Protein AF-A0A855MNU9-F1 (afdb_monomer_lite)

Structure (mmCIF, N/CA/C/O backbone):
data_AF-A0A855MNU9-F1
#
_entry.id   AF-A0A855MNU9-F1
#
loop_
_atom_site.group_PDB
_atom_site.id
_atom_site.type_symbol
_atom_site.label_atom_id
_atom_site.label_alt_id
_atom_site.label_comp_id
_atom_site.label_asym_id
_atom_site.label_entity_id
_atom_site.label_seq_id
_atom_site.pdbx_PDB_ins_code
_atom_site.Cartn_x
_atom_site.Cartn_y
_atom_site.Cartn_z
_atom_site.occupancy
_atom_site.B_iso_or_equiv
_atom_site.auth_seq_id
_atom_site.auth_comp_id
_atom_site.auth_asym_id
_atom_site.auth_atom_id
_atom_site.pdbx_PDB_model_num
ATOM 1 N N . MET A 1 1 ? -26.684 -9.151 18.132 1.00 48.97 1 MET A N 1
ATOM 2 C CA . MET A 1 1 ? -26.085 -7.965 18.790 1.00 48.97 1 MET A CA 1
ATOM 3 C C . MET A 1 1 ? -24.639 -7.628 18.376 1.00 48.97 1 MET A C 1
ATOM 5 O O . MET A 1 1 ? -24.238 -6.501 18.600 1.00 48.97 1 MET A O 1
ATOM 9 N N . LYS A 1 2 ? -23.846 -8.514 17.735 1.00 59.09 2 LYS A N 1
ATOM 10 C CA . LYS A 1 2 ? -22.467 -8.182 17.281 1.00 59.09 2 LYS A CA 1
ATOM 11 C C . LYS A 1 2 ? -22.367 -7.464 15.918 1.00 59.09 2 LYS A C 1
ATOM 13 O O . LYS A 1 2 ? -21.320 -6.906 15.613 1.00 59.09 2 LYS A O 1
ATOM 18 N N . LYS A 1 3 ? -23.428 -7.480 15.098 1.00 61.03 3 LYS A N 1
ATOM 19 C CA . LYS A 1 3 ? -23.403 -6.978 13.708 1.00 61.03 3 LYS A CA 1
ATOM 20 C C . LYS A 1 3 ? -23.210 -5.456 13.620 1.00 61.03 3 LYS A C 1
ATOM 22 O O . LYS A 1 3 ? -22.412 -5.004 12.812 1.00 61.03 3 LYS A O 1
ATOM 27 N N . GLU A 1 4 ? -23.861 -4.692 14.497 1.00 66.62 4 GLU A N 1
ATOM 28 C CA . GLU A 1 4 ? -23.797 -3.218 14.504 1.00 66.62 4 GLU A CA 1
ATOM 29 C C . GLU A 1 4 ? -22.395 -2.679 14.839 1.00 66.62 4 GLU A C 1
ATOM 31 O O . GLU A 1 4 ? -21.989 -1.635 14.338 1.00 66.62 4 GLU A O 1
ATOM 36 N N . ILE A 1 5 ? -21.610 -3.410 15.640 1.00 70.50 5 ILE A N 1
ATOM 37 C CA . ILE A 1 5 ? -20.275 -2.966 16.078 1.00 70.50 5 ILE A CA 1
ATOM 38 C C . ILE A 1 5 ? -19.289 -2.914 14.900 1.00 70.50 5 ILE A C 1
ATOM 40 O O . ILE A 1 5 ? -18.420 -2.044 14.868 1.00 70.50 5 ILE A O 1
ATOM 44 N N . TYR A 1 6 ? -19.445 -3.794 13.907 1.00 80.19 6 TYR A N 1
ATOM 45 C CA . TYR A 1 6 ? -18.509 -3.944 12.786 1.00 80.19 6 TYR A CA 1
ATOM 46 C C . TYR A 1 6 ? -19.074 -3.489 11.441 1.00 80.19 6 TYR A C 1
ATOM 48 O O . TYR A 1 6 ? -18.424 -3.671 10.416 1.00 80.19 6 TYR A O 1
ATOM 56 N N . GLU A 1 7 ? -20.256 -2.873 11.419 1.00 84.31 7 GLU A N 1
ATOM 57 C CA . GLU A 1 7 ? -20.892 -2.431 10.173 1.00 84.31 7 GLU A CA 1
ATOM 58 C C . GLU A 1 7 ? -20.004 -1.453 9.387 1.00 84.31 7 GLU A C 1
ATOM 60 O O . GLU A 1 7 ? -19.854 -1.567 8.173 1.00 84.31 7 GLU A O 1
ATOM 65 N N . HIS A 1 8 ? -19.295 -0.577 10.10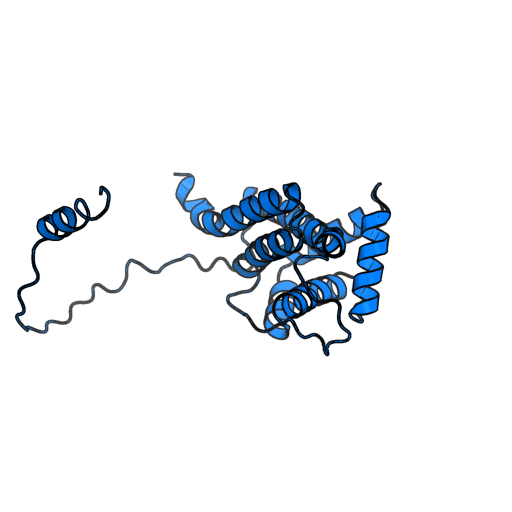3 1.00 82.75 8 HIS A N 1
ATOM 66 C CA . HIS A 1 8 ? -18.316 0.353 9.538 1.00 82.75 8 HIS A CA 1
ATOM 67 C C . HIS A 1 8 ? -17.094 -0.321 8.881 1.00 82.75 8 HIS A C 1
ATOM 69 O O . HIS A 1 8 ? -16.340 0.351 8.187 1.00 82.75 8 HIS A O 1
ATOM 75 N N . LEU A 1 9 ? -16.876 -1.623 9.093 1.00 89.56 9 LEU A N 1
ATOM 76 C CA . LEU A 1 9 ? -15.782 -2.379 8.478 1.00 89.56 9 LEU A CA 1
ATOM 77 C C . LEU A 1 9 ? -16.215 -3.144 7.225 1.00 89.56 9 LEU A C 1
ATOM 79 O O . LEU A 1 9 ? -15.348 -3.652 6.523 1.00 89.56 9 LEU A O 1
ATOM 83 N N . ILE A 1 10 ? -17.514 -3.227 6.916 1.00 91.25 10 ILE A N 1
ATOM 84 C CA . ILE A 1 10 ? -18.007 -4.012 5.772 1.00 91.25 10 ILE A CA 1
ATOM 85 C C . ILE A 1 10 ? -17.359 -3.535 4.465 1.00 91.25 10 ILE A C 1
ATOM 87 O O . ILE A 1 10 ? -16.795 -4.346 3.734 1.00 91.25 10 ILE A O 1
ATOM 91 N N . ILE A 1 11 ? -17.388 -2.224 4.207 1.00 93.75 11 ILE A N 1
ATOM 92 C CA . ILE A 1 11 ? -16.855 -1.624 2.974 1.00 93.75 11 ILE A CA 1
ATOM 93 C C . ILE A 1 11 ? -15.317 -1.717 2.908 1.00 93.75 11 ILE A C 1
ATOM 95 O O . ILE A 1 11 ? -14.797 -2.221 1.909 1.00 93.75 11 ILE A O 1
ATOM 99 N N . PRO A 1 12 ? -14.549 -1.326 3.947 1.00 94.31 12 PRO A N 1
ATOM 100 C CA . PRO A 1 12 ? -13.109 -1.572 3.964 1.00 94.31 12 PRO A CA 1
ATOM 101 C C . PRO A 1 12 ? -12.767 -3.038 3.688 1.00 94.31 12 PRO A C 1
ATOM 103 O O . PRO A 1 12 ? -11.944 -3.343 2.825 1.00 94.31 12 PRO A O 1
ATOM 106 N N . LEU A 1 13 ? -13.421 -3.976 4.376 1.00 94.12 13 LEU A N 1
ATOM 107 C CA . LEU A 1 13 ? -13.093 -5.392 4.249 1.00 94.12 13 LEU A CA 1
ATOM 108 C C . LEU A 1 13 ? -13.477 -5.979 2.892 1.00 94.12 13 LEU A C 1
ATOM 110 O O . LEU A 1 13 ? -12.787 -6.897 2.449 1.00 94.12 13 LEU A O 1
ATOM 114 N N . SER A 1 14 ?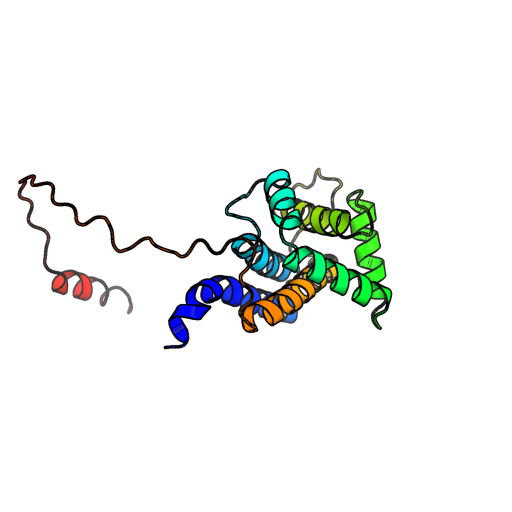 -14.491 -5.447 2.203 1.00 96.69 14 SER A N 1
ATOM 115 C CA . SER A 1 14 ? -14.744 -5.836 0.812 1.00 96.69 14 SER A CA 1
ATOM 116 C C . SER A 1 14 ? -13.599 -5.413 -0.107 1.00 96.69 14 SER A C 1
ATOM 118 O O . SER A 1 14 ? -13.160 -6.220 -0.921 1.00 96.69 14 SER A O 1
ATOM 120 N N . PHE A 1 15 ? -13.032 -4.213 0.076 1.00 98.25 15 PHE A N 1
ATOM 121 C CA . PHE A 1 15 ? -11.837 -3.805 -0.673 1.00 98.25 15 PHE A CA 1
ATOM 122 C C . PHE A 1 15 ? -10.627 -4.679 -0.346 1.00 98.25 15 PHE A C 1
ATOM 124 O O . PHE A 1 15 ? -9.886 -5.069 -1.241 1.00 98.25 15 PHE A O 1
ATOM 131 N N . TYR A 1 16 ? -10.426 -5.043 0.922 1.00 97.88 16 TYR A N 1
ATOM 132 C CA . TYR A 1 16 ? -9.352 -5.967 1.283 1.00 97.88 16 TYR A CA 1
ATOM 133 C C . TYR A 1 16 ? -9.513 -7.334 0.600 1.00 97.88 16 TYR A C 1
ATOM 135 O O . TYR A 1 16 ? -8.541 -7.861 0.058 1.00 97.88 16 TYR A O 1
ATOM 143 N N . GLN A 1 17 ? -10.722 -7.904 0.605 1.00 98.06 17 GLN A N 1
ATOM 144 C CA . GLN A 1 17 ? -10.998 -9.180 -0.062 1.00 98.06 17 GLN A CA 1
ATOM 145 C C . GLN A 1 17 ? -10.746 -9.094 -1.568 1.00 98.06 17 GLN A C 1
ATOM 147 O O . GLN A 1 17 ? -10.024 -9.929 -2.109 1.00 98.06 17 GLN A O 1
ATOM 152 N N . GLU A 1 18 ? -11.250 -8.051 -2.223 1.00 98.69 18 GLU A N 1
ATOM 153 C CA . GLU A 1 18 ? -11.037 -7.853 -3.655 1.00 98.69 18 GLU A CA 1
ATOM 154 C C . GLU A 1 18 ? -9.553 -7.651 -3.988 1.00 98.69 18 GLU A C 1
ATOM 156 O O . GLU A 1 18 ? -9.025 -8.240 -4.928 1.00 98.69 18 GLU A O 1
ATOM 161 N N . GLY A 1 19 ? -8.830 -6.899 -3.155 1.00 98.62 19 GLY A N 1
ATOM 162 C CA . GLY A 1 19 ? -7.389 -6.718 -3.300 1.00 98.62 19 GLY A CA 1
ATOM 163 C C . GLY A 1 19 ? -6.617 -8.033 -3.231 1.00 98.62 19 GLY A C 1
ATOM 164 O O . GLY A 1 19 ? -5.666 -8.221 -3.988 1.00 98.62 19 GLY A O 1
ATOM 165 N N . ARG A 1 20 ? -7.039 -8.971 -2.372 1.00 98.56 20 ARG A N 1
ATOM 166 C CA . ARG A 1 20 ? -6.446 -10.314 -2.317 1.00 98.56 20 ARG A CA 1
ATOM 167 C C . ARG A 1 20 ? -6.724 -11.106 -3.585 1.00 98.56 20 ARG A C 1
ATOM 169 O O . ARG A 1 20 ? -5.784 -11.671 -4.131 1.00 98.56 20 ARG A O 1
ATOM 176 N N . ASN A 1 21 ? -7.966 -11.112 -4.065 1.00 98.69 21 ASN A N 1
ATOM 177 C CA . ASN A 1 21 ? -8.328 -11.805 -5.304 1.00 98.69 21 ASN A CA 1
ATOM 178 C C . ASN A 1 21 ? -7.471 -11.306 -6.476 1.00 98.69 21 ASN A C 1
ATOM 180 O O . ASN A 1 21 ? -6.841 -12.091 -7.181 1.00 98.69 21 ASN A O 1
ATOM 184 N N . GLU A 1 22 ? -7.363 -9.987 -6.628 1.00 98.75 22 GLU A N 1
ATOM 185 C CA . GLU A 1 22 ? -6.540 -9.355 -7.658 1.00 98.75 22 GLU A CA 1
ATOM 186 C C . GLU A 1 22 ? -5.041 -9.669 -7.489 1.00 98.75 22 GLU A C 1
ATOM 188 O O . GLU A 1 22 ? -4.330 -9.878 -8.477 1.00 98.75 22 GLU A O 1
ATOM 193 N N . PHE A 1 23 ? -4.548 -9.756 -6.248 1.00 98.62 23 PHE A N 1
ATOM 194 C CA . PHE A 1 23 ? -3.161 -10.130 -5.968 1.00 98.62 23 PHE A CA 1
ATOM 195 C C . PHE A 1 23 ? -2.859 -11.573 -6.394 1.00 98.62 23 PHE A C 1
ATOM 197 O O . PHE A 1 23 ? -1.851 -11.808 -7.065 1.00 98.62 23 PHE A O 1
ATOM 204 N N . GLU A 1 24 ? -3.741 -12.521 -6.063 1.00 98.44 24 GLU A N 1
ATOM 205 C CA . GLU A 1 24 ? -3.632 -13.933 -6.468 1.00 98.44 24 GLU A CA 1
ATOM 206 C C . GLU A 1 24 ? -3.686 -14.086 -7.996 1.00 98.44 24 GLU A C 1
ATOM 208 O O . GLU A 1 24 ? -2.914 -14.839 -8.593 1.00 98.44 24 GLU A O 1
ATOM 213 N N . LEU A 1 25 ? -4.520 -13.278 -8.659 1.00 98.38 25 LEU A N 1
ATOM 214 C CA . LEU A 1 25 ? -4.600 -13.191 -10.120 1.00 98.38 25 LEU A CA 1
ATOM 215 C C . LEU A 1 25 ? -3.419 -12.439 -10.763 1.00 98.38 25 LEU A C 1
ATOM 217 O O . LEU A 1 25 ? -3.395 -12.262 -11.982 1.00 98.38 25 LEU A O 1
ATOM 221 N N . LYS A 1 26 ? -2.425 -12.003 -9.974 1.00 98.31 26 LYS A N 1
ATOM 222 C CA . LYS A 1 26 ? -1.231 -11.253 -10.411 1.00 98.31 26 LYS A CA 1
ATOM 223 C C . LYS A 1 26 ? -1.552 -9.911 -11.079 1.00 98.31 26 LYS A C 1
ATOM 225 O O . LYS A 1 26 ? -0.728 -9.352 -11.806 1.00 98.31 26 LYS A O 1
ATOM 230 N N . ARG A 1 27 ? -2.734 -9.361 -10.806 1.00 98.38 27 ARG A N 1
ATOM 231 C CA . ARG A 1 27 ? -3.188 -8.035 -11.241 1.00 98.38 27 ARG A CA 1
ATOM 232 C C . ARG A 1 27 ? -2.802 -7.002 -10.184 1.00 98.38 27 ARG A C 1
ATOM 234 O O . ARG A 1 27 ? -3.633 -6.380 -9.526 1.00 98.38 27 ARG A O 1
ATOM 241 N N . TYR A 1 28 ? -1.497 -6.856 -9.972 1.00 98.62 28 TYR A N 1
ATOM 242 C CA . TYR A 1 28 ? -0.953 -6.124 -8.828 1.00 98.62 28 TYR A CA 1
ATOM 243 C C . TYR A 1 28 ? -1.328 -4.637 -8.785 1.00 98.62 28 TYR A C 1
ATOM 245 O O . TYR A 1 28 ? -1.408 -4.073 -7.699 1.00 98.62 28 TYR A O 1
ATOM 253 N N . ILE A 1 29 ? -1.592 -3.993 -9.924 1.00 98.38 29 ILE A N 1
ATOM 254 C CA . ILE A 1 29 ? -2.071 -2.603 -9.959 1.00 98.38 29 ILE A CA 1
ATOM 255 C C . ILE A 1 29 ? -3.485 -2.509 -9.365 1.00 98.38 29 ILE A C 1
ATOM 257 O O . ILE A 1 29 ? -3.748 -1.656 -8.519 1.00 98.38 29 ILE A O 1
ATOM 261 N N . ASN A 1 30 ? -4.381 -3.419 -9.744 1.00 98.50 30 ASN A N 1
ATOM 262 C CA . ASN A 1 30 ? -5.738 -3.491 -9.203 1.00 98.50 30 ASN A CA 1
ATOM 263 C C . ASN A 1 30 ? -5.728 -3.899 -7.726 1.00 98.50 30 ASN A C 1
ATOM 265 O O . ASN A 1 30 ? -6.422 -3.291 -6.912 1.00 98.50 30 ASN A O 1
ATOM 269 N N . ALA A 1 31 ? -4.879 -4.862 -7.359 1.00 98.75 31 ALA A N 1
ATOM 270 C CA . ALA A 1 31 ? -4.660 -5.232 -5.965 1.00 98.75 31 ALA A CA 1
ATOM 271 C C . ALA A 1 31 ? -4.221 -4.019 -5.130 1.00 98.75 31 ALA A C 1
ATOM 273 O O . ALA A 1 31 ? -4.784 -3.745 -4.072 1.00 98.75 31 ALA A O 1
ATOM 274 N N . TYR A 1 32 ? -3.258 -3.248 -5.643 1.00 98.69 32 TYR A N 1
ATOM 275 C CA . TYR A 1 32 ? -2.788 -2.021 -5.015 1.00 98.69 32 TYR A CA 1
ATOM 276 C C . TYR A 1 32 ? -3.930 -1.022 -4.786 1.00 98.69 32 TYR A C 1
ATOM 278 O O . TYR A 1 32 ? -4.051 -0.501 -3.679 1.00 98.69 32 TYR A O 1
ATOM 286 N N . TYR A 1 33 ? -4.783 -0.773 -5.786 1.00 98.44 33 TYR A N 1
ATOM 287 C CA . TYR A 1 33 ? -5.920 0.142 -5.634 1.00 98.44 33 TYR A CA 1
ATOM 288 C C . TYR A 1 33 ? -6.885 -0.295 -4.541 1.00 98.44 33 TYR A C 1
ATOM 290 O O . TYR A 1 33 ? -7.228 0.501 -3.673 1.00 98.44 33 TYR A O 1
ATOM 298 N N . ASN A 1 34 ? -7.270 -1.566 -4.545 1.00 98.69 34 ASN A N 1
ATOM 299 C CA . ASN A 1 34 ? -8.184 -2.112 -3.554 1.00 98.69 34 ASN A CA 1
ATOM 300 C C . ASN A 1 34 ? -7.618 -2.000 -2.129 1.00 98.69 34 ASN A C 1
ATOM 302 O O . ASN A 1 34 ? -8.271 -1.464 -1.234 1.00 98.69 34 ASN A O 1
ATOM 306 N N . PHE A 1 35 ? -6.359 -2.387 -1.913 1.00 98.75 35 PHE A N 1
ATOM 307 C CA . PHE A 1 35 ? -5.732 -2.197 -0.603 1.00 98.75 35 PHE A CA 1
ATOM 308 C C . PHE A 1 35 ? -5.562 -0.717 -0.231 1.00 98.75 35 PHE A C 1
ATOM 310 O O . PHE A 1 35 ? -5.639 -0.359 0.943 1.00 98.75 35 PHE A O 1
ATOM 317 N N . TYR A 1 36 ? -5.350 0.166 -1.208 1.00 98.56 36 TYR A N 1
ATOM 318 C CA . TYR A 1 36 ? -5.282 1.602 -0.957 1.00 98.56 36 TYR A CA 1
ATOM 319 C C . TYR A 1 36 ? -6.640 2.161 -0.520 1.00 98.56 36 TYR A C 1
ATOM 321 O O . TYR A 1 36 ? -6.677 2.933 0.434 1.00 98.56 36 TYR A O 1
ATOM 329 N N . PHE A 1 37 ? -7.747 1.755 -1.150 1.00 97.94 37 PHE A N 1
ATOM 330 C CA . PHE A 1 37 ? -9.096 2.189 -0.769 1.00 97.94 37 PHE A CA 1
ATOM 331 C C . PHE A 1 37 ? -9.471 1.747 0.643 1.00 97.94 37 PHE A C 1
ATOM 333 O O . PHE A 1 37 ? -10.035 2.544 1.388 1.00 97.94 37 PHE A O 1
ATOM 340 N N . TYR A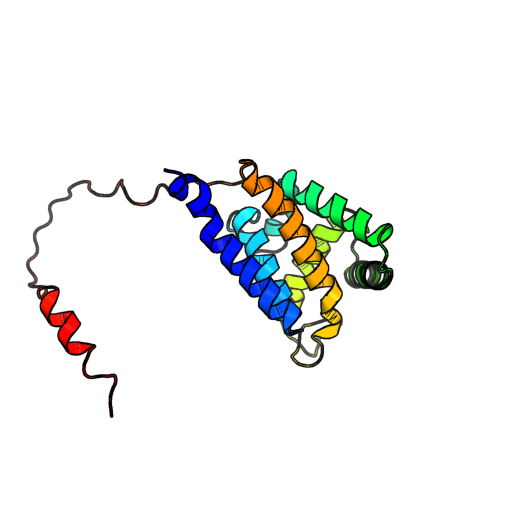 1 38 ? -9.062 0.545 1.060 1.00 97.62 38 TYR A N 1
ATOM 341 C CA . TYR A 1 38 ? -9.167 0.128 2.461 1.00 97.62 38 TYR A CA 1
ATOM 342 C C . TYR A 1 38 ? -8.498 1.145 3.410 1.00 97.62 38 TYR A C 1
ATOM 344 O O . TYR A 1 38 ? -9.086 1.545 4.415 1.00 97.62 38 TYR A O 1
ATOM 352 N N . LEU A 1 39 ? -7.280 1.604 3.093 1.00 97.69 39 LEU A N 1
ATOM 353 C CA . LEU A 1 39 ? -6.576 2.583 3.929 1.00 97.69 39 LEU A CA 1
ATOM 354 C C . LEU A 1 39 ? -7.173 3.991 3.823 1.00 97.69 39 LEU A C 1
ATOM 356 O O . LEU A 1 39 ? -7.227 4.706 4.823 1.00 97.69 39 LEU A O 1
ATOM 360 N N . GLU A 1 40 ? -7.589 4.410 2.629 1.00 96.50 40 GLU A N 1
ATOM 361 C CA . GLU A 1 40 ? -8.175 5.730 2.384 1.00 96.50 40 GLU A CA 1
ATOM 362 C C . GLU A 1 40 ? -9.514 5.890 3.116 1.00 96.50 40 GLU A C 1
ATOM 364 O O . GLU A 1 40 ? -9.731 6.925 3.747 1.00 96.50 40 GLU A O 1
ATOM 369 N N . ASP A 1 41 ? -10.363 4.861 3.121 1.00 95.25 41 ASP A N 1
ATOM 370 C CA . ASP A 1 41 ? -11.646 4.887 3.828 1.00 95.25 41 ASP A CA 1
ATOM 371 C C . ASP A 1 41 ? -11.448 4.973 5.353 1.00 95.25 41 ASP A C 1
ATOM 373 O O . ASP A 1 41 ? -12.005 5.848 6.019 1.00 95.25 41 ASP A O 1
ATOM 377 N N . LEU A 1 42 ? -10.556 4.143 5.907 1.00 94.56 42 LEU A N 1
ATOM 378 C CA . LEU A 1 42 ? -10.319 4.068 7.354 1.00 94.56 42 LEU A CA 1
ATOM 379 C C . LEU A 1 42 ? -9.480 5.226 7.919 1.00 94.56 42 LEU A C 1
ATOM 381 O O . LEU A 1 42 ? -9.677 5.639 9.065 1.00 94.56 42 LEU A O 1
ATOM 385 N N . TYR A 1 43 ? -8.508 5.731 7.155 1.00 96.12 43 TYR A N 1
ATOM 386 C CA . TYR A 1 43 ? -7.482 6.661 7.650 1.00 96.12 43 TYR A CA 1
ATOM 387 C C . TYR A 1 43 ? -7.358 7.951 6.832 1.00 96.12 43 TYR A C 1
ATOM 389 O O . TYR A 1 43 ? -6.660 8.873 7.254 1.00 96.12 43 TYR A O 1
ATOM 397 N N . GLY A 1 44 ? -8.017 8.050 5.677 1.00 94.69 44 GLY A N 1
ATOM 398 C CA . GLY A 1 44 ? -7.924 9.198 4.771 1.00 94.69 44 GLY A CA 1
ATOM 399 C C . GLY A 1 44 ? -8.885 10.340 5.100 1.00 94.69 44 GLY A C 1
ATOM 400 O O . GLY A 1 44 ? -8.707 11.441 4.579 1.00 94.69 44 GLY A O 1
ATOM 401 N N . ASN A 1 45 ? -9.878 10.123 5.975 1.00 94.00 45 ASN A N 1
ATOM 402 C CA . ASN A 1 45 ? -10.806 11.158 6.463 1.00 94.00 45 ASN A CA 1
ATOM 403 C C . ASN A 1 45 ? -11.488 11.946 5.315 1.00 94.00 45 ASN A C 1
ATOM 405 O O . ASN A 1 45 ? -11.575 13.182 5.329 1.00 94.00 45 ASN A O 1
ATOM 409 N N . GLY A 1 46 ? -11.899 11.223 4.265 1.00 93.06 46 GLY A N 1
ATOM 410 C CA . GLY A 1 46 ? -12.548 11.774 3.069 1.00 93.06 46 GLY A CA 1
ATOM 411 C C . GLY A 1 46 ? -11.675 12.730 2.245 1.00 93.06 46 GLY A C 1
ATOM 412 O O . GLY A 1 46 ? -12.197 13.511 1.447 1.00 93.06 46 GLY A O 1
ATOM 413 N N . LYS A 1 47 ? -10.355 12.744 2.463 1.00 95.06 47 LYS A N 1
ATOM 414 C CA . LYS A 1 47 ? -9.416 13.545 1.674 1.00 95.06 47 LYS A CA 1
ATOM 415 C C . LYS A 1 47 ? -8.993 12.777 0.432 1.00 95.06 47 LYS A C 1
ATOM 417 O O . LYS A 1 47 ? -8.766 11.581 0.496 1.00 95.06 47 LYS A O 1
ATOM 422 N N . THR A 1 48 ? -8.835 13.495 -0.676 1.00 90.88 48 THR A N 1
ATOM 423 C CA . THR A 1 48 ? -8.466 12.912 -1.978 1.00 90.88 48 THR A CA 1
ATOM 424 C C . THR A 1 48 ? -7.167 13.484 -2.543 1.00 90.88 48 THR A C 1
ATOM 426 O O . THR A 1 48 ? -6.525 12.867 -3.388 1.00 90.88 48 THR A O 1
ATOM 429 N N . LYS A 1 49 ? -6.740 14.670 -2.081 1.00 93.56 49 LYS A N 1
ATOM 430 C CA . LYS A 1 49 ? -5.481 15.293 -2.515 1.00 93.56 49 LYS A CA 1
ATOM 431 C C . LYS A 1 49 ? -4.298 14.647 -1.796 1.00 93.56 49 LYS A C 1
ATOM 433 O O . LYS A 1 49 ? -4.313 14.550 -0.570 1.00 93.56 49 LYS A O 1
ATOM 438 N N . ASN A 1 50 ? -3.229 14.333 -2.530 1.00 93.81 50 ASN A N 1
ATOM 439 C CA . ASN A 1 50 ? -2.044 13.637 -2.007 1.00 93.81 50 ASN A CA 1
ATOM 440 C C . ASN A 1 50 ? -1.513 14.211 -0.681 1.00 93.81 50 ASN A C 1
ATOM 442 O O . ASN A 1 50 ? -1.344 13.482 0.294 1.00 93.81 50 ASN A O 1
ATOM 446 N N . TYR A 1 51 ? -1.285 15.526 -0.609 1.00 95.38 51 TYR A N 1
ATOM 447 C CA . TYR A 1 51 ? -0.755 16.152 0.608 1.00 95.38 51 TYR A CA 1
ATOM 448 C C . TYR A 1 51 ? -1.722 16.047 1.801 1.00 95.38 51 TYR A C 1
ATOM 450 O O . TYR A 1 51 ? -1.281 15.942 2.944 1.00 95.38 51 TYR A O 1
ATOM 458 N N . GLN A 1 52 ? -3.034 16.058 1.543 1.00 96.69 52 GLN A N 1
ATOM 459 C CA . GLN A 1 52 ? -4.056 15.929 2.577 1.00 96.69 52 GLN A CA 1
ATOM 460 C C . GLN A 1 52 ? -4.110 14.493 3.091 1.00 96.69 52 GLN A C 1
ATOM 462 O O . GLN A 1 52 ? -4.038 14.305 4.299 1.00 96.69 52 GLN A O 1
ATOM 467 N N . ILE A 1 53 ? -4.147 13.500 2.195 1.00 96.62 53 ILE A N 1
ATOM 468 C CA . ILE A 1 53 ? -4.141 12.080 2.577 1.00 96.62 53 ILE A CA 1
ATOM 469 C C . ILE A 1 53 ? -2.891 11.750 3.381 1.00 96.62 53 ILE A C 1
ATOM 471 O O . ILE A 1 53 ? -2.998 11.197 4.470 1.00 96.62 53 ILE A O 1
ATOM 475 N N . ARG A 1 54 ? -1.708 12.152 2.894 1.00 97.44 54 ARG A N 1
ATOM 476 C CA . ARG A 1 54 ? -0.439 11.954 3.609 1.00 97.44 54 ARG A CA 1
ATOM 477 C C . ARG A 1 54 ? -0.528 12.485 5.041 1.00 97.44 54 ARG A C 1
ATOM 479 O O . ARG A 1 54 ? -0.131 11.797 5.975 1.00 97.44 54 ARG A O 1
ATOM 486 N N . ARG A 1 55 ? -1.064 13.696 5.218 1.00 97.44 55 ARG A N 1
ATOM 487 C CA . ARG A 1 55 ? -1.220 14.309 6.540 1.00 97.44 55 ARG A CA 1
ATOM 488 C C . ARG A 1 55 ? -2.197 13.539 7.427 1.00 97.44 55 ARG A C 1
ATOM 490 O O . ARG A 1 55 ? -1.916 13.396 8.608 1.00 97.44 55 ARG A O 1
ATOM 497 N N . GLU A 1 56 ? -3.323 13.062 6.898 1.00 97.56 56 GLU A N 1
ATOM 498 C CA . GLU A 1 56 ? -4.279 12.270 7.688 1.00 97.56 56 GLU A CA 1
ATOM 499 C C . GLU A 1 56 ? -3.704 10.895 8.066 1.00 97.56 56 GLU A C 1
ATOM 501 O O . GLU A 1 56 ? -3.777 10.508 9.231 1.00 97.56 56 GLU A O 1
ATOM 506 N N . PHE A 1 57 ? -3.011 10.218 7.146 1.00 97.81 57 PHE A N 1
ATOM 507 C CA . PHE A 1 57 ? -2.335 8.945 7.419 1.00 97.81 57 PHE A CA 1
ATOM 508 C C . PHE A 1 57 ? -1.312 9.069 8.556 1.00 97.81 57 PHE A C 1
ATOM 510 O O . PHE A 1 57 ? -1.267 8.218 9.444 1.00 97.81 57 PHE A O 1
ATOM 517 N N . LEU A 1 58 ? -0.539 10.161 8.587 1.00 97.25 58 LEU A N 1
ATOM 518 C CA . LEU A 1 58 ? 0.467 10.413 9.626 1.00 97.25 58 LEU A CA 1
ATOM 519 C C . LEU A 1 58 ? -0.120 10.680 11.025 1.00 97.25 58 LEU A C 1
ATOM 521 O O . LEU A 1 58 ? 0.581 10.497 12.025 1.00 97.25 58 LEU A O 1
ATOM 525 N N . LYS A 1 59 ? -1.399 11.063 11.132 1.00 96.50 59 LYS A N 1
ATOM 526 C CA . LYS A 1 59 ? -2.075 11.216 12.435 1.00 96.50 59 LYS A CA 1
ATOM 527 C C . LYS A 1 59 ? -2.414 9.871 13.079 1.00 96.50 59 LYS A C 1
ATOM 529 O O . LYS A 1 59 ? -2.514 9.789 14.299 1.00 96.50 59 LYS A O 1
ATOM 534 N N . SER A 1 60 ? -2.583 8.816 12.281 1.00 95.06 60 SER A N 1
ATOM 535 C CA . SER A 1 60 ? -2.998 7.502 12.771 1.00 95.06 60 SER A CA 1
ATOM 536 C C . SER A 1 60 ? -1.812 6.728 13.352 1.00 95.06 60 SER A C 1
ATOM 538 O O . SER A 1 60 ? -0.969 6.208 12.621 1.00 95.06 60 SER A O 1
ATOM 540 N N . ASN A 1 61 ? -1.752 6.603 14.681 1.00 94.12 61 ASN A N 1
ATOM 541 C CA . ASN A 1 61 ? -0.749 5.762 15.351 1.00 94.12 61 ASN A CA 1
ATOM 542 C C . ASN A 1 61 ? -0.864 4.289 14.939 1.00 94.12 61 ASN A C 1
ATOM 544 O O . ASN A 1 61 ? 0.153 3.636 14.721 1.00 94.12 61 ASN A O 1
ATOM 548 N N . GLN A 1 62 ? -2.091 3.799 14.746 1.00 94.00 62 GLN A N 1
ATOM 549 C CA . GLN A 1 62 ? -2.356 2.443 14.270 1.00 94.00 62 GLN A CA 1
ATOM 550 C C . GLN A 1 62 ? -1.720 2.191 12.895 1.00 94.00 62 GLN A C 1
ATOM 552 O O . GLN A 1 62 ? -1.046 1.180 12.701 1.00 94.00 62 GLN A O 1
ATOM 557 N N . LEU A 1 63 ? -1.886 3.129 11.954 1.00 96.69 63 LEU A N 1
ATOM 558 C CA . LEU A 1 63 ? -1.304 3.017 10.617 1.00 96.69 63 LEU A CA 1
ATOM 559 C C . LEU A 1 63 ? 0.221 3.151 10.654 1.00 96.69 63 LEU A C 1
ATOM 561 O O . LEU A 1 63 ? 0.914 2.348 10.035 1.00 96.69 63 LEU A O 1
ATOM 565 N N . LYS A 1 64 ? 0.757 4.119 11.409 1.00 97.56 64 LYS A N 1
ATOM 566 C CA . LYS A 1 64 ? 2.211 4.289 11.571 1.00 97.56 64 LYS A CA 1
ATOM 567 C C . LYS A 1 64 ? 2.873 3.033 12.126 1.00 97.56 64 LYS A C 1
ATOM 569 O O . LYS A 1 64 ? 3.929 2.637 11.642 1.00 97.56 64 LYS A O 1
ATOM 574 N N . GLU A 1 65 ? 2.252 2.384 13.105 1.00 96.50 65 GLU A N 1
ATOM 575 C CA . GLU A 1 65 ? 2.791 1.149 13.661 1.00 96.50 65 GLU A CA 1
ATOM 576 C C . GLU A 1 65 ? 2.699 -0.021 12.674 1.00 96.50 65 GLU A C 1
ATOM 578 O O . GLU A 1 65 ? 3.657 -0.781 12.538 1.00 96.50 65 GLU A O 1
ATOM 583 N N . ALA A 1 66 ? 1.593 -0.145 11.934 1.00 97.62 66 ALA A N 1
ATOM 584 C CA . ALA A 1 66 ? 1.467 -1.144 10.874 1.00 97.62 66 ALA A CA 1
ATOM 585 C C . ALA A 1 66 ? 2.536 -0.961 9.782 1.00 97.62 66 ALA A C 1
ATOM 587 O O . ALA A 1 66 ? 3.150 -1.938 9.345 1.00 97.62 66 ALA A O 1
ATOM 588 N N . VAL A 1 67 ? 2.808 0.286 9.385 1.00 98.44 67 VAL A N 1
ATOM 589 C CA . VAL A 1 67 ? 3.888 0.639 8.454 1.00 98.44 67 VAL A CA 1
ATOM 590 C C . VAL A 1 67 ? 5.247 0.269 9.045 1.00 98.44 67 VAL A C 1
ATOM 592 O O . VAL A 1 67 ? 6.000 -0.449 8.397 1.00 98.44 67 VAL A O 1
ATOM 595 N N . SER A 1 68 ? 5.533 0.678 10.284 1.00 98.12 68 SER A N 1
ATOM 596 C CA . SER A 1 68 ? 6.792 0.373 10.976 1.00 98.12 68 SER A CA 1
ATOM 597 C C . SER A 1 68 ? 7.079 -1.133 11.015 1.00 98.12 68 SER A C 1
ATOM 599 O O . SER A 1 68 ? 8.124 -1.586 10.548 1.00 98.12 68 SER A O 1
ATOM 601 N N . LYS A 1 69 ? 6.102 -1.939 11.452 1.00 97.12 69 LYS A N 1
ATOM 602 C CA . LYS A 1 69 ? 6.224 -3.405 11.481 1.00 97.12 69 LYS A CA 1
ATOM 603 C C . LYS A 1 69 ? 6.455 -3.994 10.092 1.00 97.12 69 LYS A C 1
ATOM 605 O O . LYS A 1 69 ? 7.266 -4.898 9.940 1.00 97.12 69 LYS A O 1
ATOM 610 N N . THR A 1 70 ? 5.777 -3.473 9.070 1.00 97.50 70 THR A N 1
ATOM 611 C CA . THR A 1 70 ? 5.956 -3.944 7.687 1.00 97.50 70 THR A CA 1
ATOM 612 C C . THR A 1 70 ? 7.354 -3.615 7.148 1.00 97.50 70 THR A C 1
ATOM 614 O O . THR A 1 70 ? 7.967 -4.444 6.481 1.00 97.50 70 THR A O 1
ATOM 617 N N . ILE A 1 71 ? 7.890 -2.430 7.459 1.00 96.62 71 ILE A N 1
ATOM 618 C CA . ILE A 1 71 ? 9.250 -2.016 7.077 1.00 96.62 71 ILE A CA 1
ATOM 619 C C . ILE A 1 71 ? 10.298 -2.949 7.694 1.00 96.62 71 ILE A C 1
ATOM 621 O O . ILE A 1 71 ? 11.228 -3.374 6.997 1.00 96.62 71 ILE A O 1
ATOM 625 N N . GLU A 1 72 ? 10.142 -3.281 8.976 1.00 96.31 72 GLU A N 1
ATOM 626 C CA . GLU A 1 72 ? 11.036 -4.205 9.678 1.00 96.31 72 GLU A CA 1
ATOM 627 C C . GLU A 1 72 ? 10.919 -5.634 9.140 1.00 96.31 72 GLU A C 1
ATOM 629 O O . GLU A 1 72 ? 11.935 -6.281 8.891 1.00 96.31 72 GLU A O 1
ATOM 634 N N . GLU A 1 73 ? 9.707 -6.112 8.857 1.00 95.44 73 GLU A N 1
ATOM 635 C CA . GLU A 1 73 ? 9.500 -7.412 8.212 1.00 95.44 73 GLU A CA 1
ATOM 636 C C . GLU A 1 73 ? 10.129 -7.482 6.821 1.00 95.44 73 GLU A C 1
ATOM 638 O O . GLU A 1 73 ? 10.710 -8.501 6.465 1.00 95.44 73 GLU A O 1
ATOM 643 N N . PHE A 1 74 ? 10.078 -6.414 6.026 1.00 95.62 74 PHE A N 1
ATOM 644 C CA . PHE A 1 74 ? 10.739 -6.408 4.720 1.00 95.62 74 PHE A CA 1
ATOM 645 C C . PHE A 1 74 ? 12.259 -6.473 4.885 1.00 95.62 74 PHE A C 1
ATOM 647 O O . PHE A 1 74 ? 12.931 -7.229 4.185 1.00 95.62 74 PHE A O 1
ATOM 654 N N . LYS A 1 75 ? 12.813 -5.707 5.827 1.00 95.25 75 LYS A N 1
ATOM 655 C CA . LYS A 1 75 ? 14.254 -5.664 6.100 1.00 95.25 75 LYS A CA 1
ATOM 656 C C . LYS A 1 75 ? 14.783 -7.016 6.599 1.00 95.25 75 LYS A C 1
ATOM 658 O O . LYS A 1 75 ? 15.774 -7.536 6.069 1.00 95.25 75 LYS A O 1
ATOM 663 N N . ASN A 1 76 ? 14.097 -7.596 7.580 1.00 94.75 76 ASN A N 1
ATOM 664 C CA . ASN A 1 76 ? 14.561 -8.765 8.328 1.00 94.75 76 ASN A CA 1
ATOM 665 C C . ASN A 1 76 ? 13.975 -10.085 7.806 1.00 94.75 76 ASN A C 1
ATOM 667 O O . ASN A 1 76 ? 14.511 -11.148 8.099 1.00 94.75 76 ASN A O 1
ATOM 671 N N . GLY A 1 77 ? 12.925 -10.031 6.990 1.00 88.56 77 GLY A N 1
ATOM 672 C CA . GLY A 1 77 ? 12.231 -11.203 6.474 1.00 88.56 77 GLY A CA 1
ATOM 673 C C . GLY A 1 77 ? 13.024 -12.017 5.445 1.00 88.56 77 GLY A C 1
ATOM 674 O O . GLY A 1 77 ? 14.096 -11.598 4.973 1.00 88.56 77 GLY A O 1
ATOM 675 N N . PRO A 1 78 ? 12.473 -13.187 5.066 1.00 84.00 78 PRO A N 1
ATOM 676 C CA . PRO A 1 78 ? 13.145 -14.151 4.197 1.00 84.00 78 PRO A CA 1
ATOM 677 C C . PRO A 1 78 ? 13.229 -13.669 2.742 1.00 84.00 78 PRO A C 1
ATOM 679 O O . PRO A 1 78 ? 14.218 -13.912 2.051 1.00 84.00 78 PRO A O 1
ATOM 682 N N . SER A 1 79 ? 12.224 -12.927 2.265 1.00 84.94 79 SER A N 1
ATOM 683 C CA . SER A 1 79 ? 12.191 -12.424 0.889 1.00 84.94 79 SER A CA 1
ATOM 684 C C . SER A 1 79 ? 12.971 -11.116 0.747 1.00 84.94 79 SER A C 1
ATOM 686 O O . SER A 1 79 ? 12.430 -10.014 0.866 1.00 84.94 79 SER A O 1
ATOM 688 N N . LYS A 1 80 ? 14.259 -11.215 0.396 1.00 93.00 80 LYS A N 1
ATOM 689 C CA . LYS A 1 80 ? 15.084 -10.031 0.081 1.00 93.00 80 LYS A CA 1
ATOM 690 C C . LYS A 1 80 ? 14.635 -9.295 -1.191 1.00 93.00 80 LYS A C 1
ATOM 692 O O . LYS A 1 80 ? 15.010 -8.137 -1.380 1.00 93.00 80 LYS A O 1
ATOM 697 N N . LYS A 1 81 ? 13.817 -9.928 -2.046 1.00 95.06 81 LYS A N 1
ATOM 698 C CA . LYS A 1 81 ? 13.248 -9.324 -3.265 1.00 95.06 81 LYS A CA 1
ATOM 699 C C . LYS A 1 81 ? 12.398 -8.097 -2.930 1.00 95.06 81 LYS A C 1
ATOM 701 O O . LYS A 1 81 ? 12.637 -7.023 -3.480 1.00 95.06 81 LYS A O 1
ATOM 706 N N . HIS A 1 82 ? 11.443 -8.227 -2.007 1.00 95.31 82 HIS A N 1
ATOM 707 C CA . HIS A 1 82 ? 10.546 -7.119 -1.665 1.00 95.31 82 HIS A CA 1
ATOM 708 C C . HIS A 1 82 ? 11.289 -5.961 -1.001 1.00 95.31 82 HIS A C 1
ATOM 710 O O . HIS A 1 82 ? 11.034 -4.810 -1.340 1.00 95.31 82 HIS A O 1
ATOM 716 N N . TYR A 1 83 ? 12.285 -6.250 -0.162 1.00 96.31 83 TYR A N 1
ATOM 717 C CA . TYR A 1 83 ? 13.152 -5.227 0.421 1.00 96.31 83 TYR A CA 1
ATOM 718 C C . TYR A 1 83 ? 13.910 -4.410 -0.632 1.00 96.31 83 TYR A C 1
ATOM 720 O O . TYR A 1 83 ? 13.866 -3.179 -0.621 1.00 96.31 83 TYR A O 1
ATOM 728 N N . LYS A 1 84 ? 14.588 -5.086 -1.571 1.00 97.19 84 LYS A N 1
ATOM 729 C CA . LYS A 1 84 ? 15.338 -4.425 -2.652 1.00 97.19 84 LYS A CA 1
ATOM 730 C C . LYS A 1 84 ? 14.417 -3.584 -3.536 1.00 97.19 84 LYS A C 1
ATOM 732 O O . LYS A 1 84 ? 14.721 -2.424 -3.811 1.00 97.19 84 LYS A O 1
ATOM 737 N N . ASN A 1 85 ? 13.270 -4.139 -3.921 1.00 96.75 85 ASN A N 1
ATOM 738 C CA . ASN A 1 85 ? 12.293 -3.443 -4.755 1.00 96.75 85 ASN A CA 1
ATOM 739 C C . ASN A 1 85 ? 11.682 -2.232 -4.036 1.00 96.75 85 ASN A C 1
ATOM 741 O O . ASN A 1 85 ? 11.551 -1.176 -4.646 1.00 96.75 85 ASN A O 1
ATOM 745 N N . LEU A 1 86 ? 11.370 -2.340 -2.739 1.00 97.25 86 LEU A N 1
ATOM 746 C CA . LEU A 1 86 ? 10.862 -1.216 -1.950 1.00 97.25 86 LEU A CA 1
ATOM 747 C C . LEU A 1 86 ? 11.878 -0.067 -1.911 1.00 97.25 86 LEU A C 1
ATOM 749 O O . LEU A 1 86 ? 11.513 1.078 -2.165 1.00 97.25 86 LEU A O 1
ATOM 753 N N . LYS A 1 87 ? 13.166 -0.361 -1.679 1.00 97.50 87 LYS A N 1
ATOM 754 C CA . LYS A 1 87 ? 14.223 0.662 -1.757 1.00 97.50 87 LYS A CA 1
ATOM 755 C C . LYS A 1 87 ? 14.322 1.302 -3.137 1.00 97.50 87 LYS A C 1
ATOM 757 O O . LYS A 1 87 ? 14.569 2.500 -3.227 1.00 97.50 87 LYS A O 1
ATOM 762 N N . SER A 1 88 ? 14.149 0.518 -4.201 1.00 96.50 88 SER A N 1
ATOM 763 C CA . SER A 1 88 ? 14.159 1.037 -5.570 1.00 96.50 88 SER A CA 1
ATOM 764 C C . SER A 1 88 ? 13.020 2.034 -5.795 1.00 96.50 88 SER A C 1
ATOM 766 O O . SER A 1 88 ? 13.278 3.131 -6.284 1.00 96.50 88 SER A O 1
ATOM 768 N N . PHE A 1 89 ? 11.800 1.713 -5.353 1.00 96.81 89 PHE A N 1
ATOM 769 C CA . PHE A 1 89 ? 10.663 2.638 -5.402 1.00 96.81 89 PHE A CA 1
ATOM 770 C C . PHE A 1 89 ? 10.894 3.902 -4.568 1.00 96.81 89 PHE A C 1
ATOM 772 O O . PHE A 1 89 ? 10.645 5.006 -5.046 1.00 96.81 89 PHE A O 1
ATOM 779 N N . LEU A 1 90 ? 11.416 3.758 -3.348 1.00 97.50 90 LEU A N 1
ATOM 780 C CA . LEU A 1 90 ? 11.745 4.895 -2.485 1.00 97.50 90 LEU A CA 1
ATOM 781 C C . LEU A 1 90 ? 12.777 5.821 -3.131 1.00 97.50 90 LEU A C 1
ATOM 783 O O . LEU A 1 90 ? 12.584 7.033 -3.142 1.00 97.50 90 LEU A O 1
ATOM 787 N N . LYS A 1 91 ? 13.834 5.258 -3.728 1.00 96.75 91 LYS A N 1
ATOM 788 C CA . LYS A 1 91 ? 14.844 6.030 -4.458 1.00 96.75 91 LYS A CA 1
ATOM 789 C C . LYS A 1 91 ? 14.242 6.741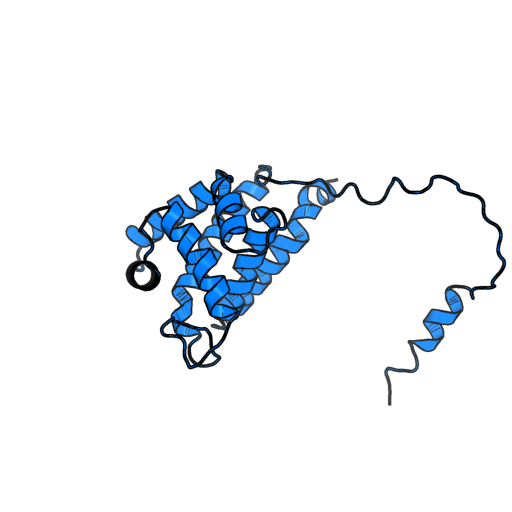 -5.670 1.00 96.75 91 LYS A C 1
ATOM 791 O O . LYS A 1 91 ? 14.529 7.914 -5.870 1.00 96.75 91 LYS A O 1
ATOM 796 N N . LEU A 1 92 ? 13.418 6.046 -6.458 1.00 94.31 92 LEU A N 1
ATOM 797 C CA . LEU A 1 92 ? 12.787 6.601 -7.659 1.00 94.31 92 LEU A CA 1
ATOM 798 C C . LEU A 1 92 ? 11.886 7.800 -7.338 1.00 94.31 92 LEU A C 1
ATOM 800 O O . LEU A 1 92 ? 11.870 8.779 -8.074 1.00 94.31 92 LEU A O 1
ATOM 804 N N . GLU A 1 93 ? 11.152 7.726 -6.231 1.00 94.88 93 GLU A N 1
ATOM 805 C CA . GLU A 1 93 ? 10.214 8.768 -5.813 1.00 94.88 93 GLU A CA 1
ATOM 806 C C . GLU A 1 93 ? 10.829 9.783 -4.837 1.00 94.88 93 GLU A C 1
ATOM 808 O O . GLU A 1 93 ? 10.103 10.625 -4.302 1.00 94.88 93 GLU A O 1
ATOM 813 N N . SER A 1 94 ? 12.143 9.729 -4.595 1.00 96.31 94 SER A N 1
ATOM 814 C CA . SER A 1 94 ? 12.857 10.589 -3.640 1.00 96.31 94 SER A CA 1
ATOM 815 C C . SER A 1 94 ? 12.208 10.590 -2.247 1.00 96.31 94 SER A C 1
ATOM 817 O O . SER A 1 94 ? 11.847 11.634 -1.701 1.00 96.31 94 SER A O 1
ATOM 819 N N . CYS A 1 95 ? 12.000 9.396 -1.695 1.00 97.25 95 CYS A N 1
ATOM 820 C CA . CYS A 1 95 ? 11.438 9.150 -0.369 1.00 97.25 95 CYS A CA 1
ATOM 821 C C . CYS A 1 95 ? 12.458 8.437 0.534 1.00 97.25 95 CYS A C 1
ATOM 823 O O . CYS A 1 95 ? 13.252 7.618 0.073 1.00 97.25 95 CYS A O 1
ATOM 825 N N . SER A 1 96 ? 12.419 8.731 1.834 1.00 97.50 96 SER A N 1
ATOM 826 C CA . SER A 1 96 ? 13.270 8.100 2.847 1.00 97.50 96 SER A CA 1
ATOM 827 C C . SER A 1 96 ? 12.795 6.686 3.214 1.00 97.50 96 SER A C 1
ATOM 829 O O . SER A 1 96 ? 11.621 6.343 3.070 1.00 97.50 96 SER A O 1
ATOM 831 N N . TYR A 1 97 ? 13.708 5.838 3.701 1.00 97.31 97 TYR A N 1
ATOM 832 C CA . TYR A 1 97 ? 13.370 4.509 4.234 1.00 97.31 97 TYR A CA 1
ATOM 833 C C . TYR A 1 97 ? 12.938 4.618 5.705 1.00 97.31 97 TYR A C 1
ATOM 835 O O . TYR A 1 97 ? 13.623 4.148 6.608 1.00 97.31 97 TYR A O 1
ATOM 843 N N . ASP A 1 98 ? 11.813 5.283 5.944 1.00 97.88 98 ASP A N 1
ATOM 844 C CA . ASP A 1 98 ? 11.185 5.432 7.258 1.00 97.88 98 ASP A CA 1
ATOM 845 C C . ASP A 1 98 ? 9.650 5.459 7.117 1.00 97.88 98 ASP A C 1
ATOM 847 O O . ASP A 1 98 ? 9.106 5.310 6.018 1.00 97.88 98 ASP A O 1
ATOM 851 N N . ILE A 1 99 ? 8.933 5.620 8.232 1.00 98.31 99 ILE A N 1
ATOM 852 C CA . ILE A 1 99 ? 7.463 5.631 8.251 1.00 98.31 99 ILE A CA 1
ATOM 853 C C . ILE A 1 99 ? 6.902 6.741 7.348 1.00 98.31 99 ILE A C 1
ATOM 855 O O . ILE A 1 99 ? 5.969 6.498 6.577 1.00 98.31 99 ILE A O 1
ATOM 859 N N . GLU A 1 100 ? 7.459 7.952 7.419 1.00 98.25 100 GLU A N 1
ATOM 860 C CA . GLU A 1 100 ? 6.968 9.085 6.636 1.00 98.25 100 GLU A CA 1
ATOM 861 C C . GLU A 1 100 ? 7.259 8.919 5.150 1.00 98.25 100 GLU A C 1
ATOM 863 O O . GLU A 1 100 ? 6.398 9.209 4.313 1.00 98.25 100 GLU A O 1
ATOM 868 N N . GLY A 1 101 ? 8.454 8.448 4.810 1.00 98.44 101 GLY A N 1
ATOM 869 C CA . GLY A 1 101 ? 8.887 8.194 3.449 1.00 98.44 101 GLY A CA 1
ATOM 870 C C . GLY A 1 101 ? 8.080 7.079 2.796 1.00 98.44 101 GLY A C 1
ATOM 871 O O . GLY A 1 101 ? 7.636 7.248 1.661 1.00 98.44 101 GLY A O 1
ATOM 872 N N . VAL A 1 102 ? 7.769 6.000 3.521 1.00 98.62 102 VAL A N 1
ATOM 873 C CA . VAL A 1 102 ? 6.908 4.918 3.015 1.00 98.62 102 VAL A CA 1
ATOM 874 C C . VAL A 1 102 ? 5.459 5.376 2.837 1.00 98.62 102 VAL A C 1
ATOM 876 O O . VAL A 1 102 ? 4.870 5.104 1.791 1.00 98.62 102 VAL A O 1
ATOM 879 N N . ILE A 1 103 ? 4.888 6.136 3.778 1.00 98.56 103 ILE A N 1
ATOM 880 C CA . ILE A 1 103 ? 3.552 6.738 3.594 1.00 98.56 103 ILE A CA 1
ATOM 881 C C . ILE A 1 103 ? 3.547 7.684 2.385 1.00 98.56 103 ILE A C 1
ATOM 883 O O . ILE A 1 103 ? 2.620 7.664 1.572 1.00 98.56 103 ILE A O 1
ATOM 887 N N . SER A 1 104 ? 4.597 8.492 2.234 1.00 98.31 104 SER A N 1
ATOM 888 C CA . SER A 1 104 ? 4.746 9.403 1.096 1.00 98.31 104 SER A CA 1
ATOM 889 C C . SER A 1 104 ? 4.827 8.641 -0.225 1.00 98.31 104 SER A C 1
ATOM 891 O O . SER A 1 104 ? 4.176 9.035 -1.192 1.00 98.31 104 SER A O 1
ATOM 893 N N . LEU A 1 105 ? 5.575 7.536 -0.257 1.00 98.44 105 LEU A N 1
ATOM 894 C CA . LEU A 1 105 ? 5.686 6.660 -1.416 1.00 98.44 105 LEU A CA 1
ATOM 895 C C . LEU A 1 105 ? 4.334 6.047 -1.784 1.00 98.44 105 LEU A C 1
ATOM 897 O O . LEU A 1 105 ? 3.959 6.094 -2.950 1.00 98.44 105 LEU A O 1
ATOM 901 N N . ILE A 1 106 ? 3.588 5.516 -0.810 1.00 98.38 106 ILE A N 1
ATOM 902 C CA . ILE A 1 106 ? 2.245 4.964 -1.036 1.00 98.38 106 ILE A CA 1
ATOM 903 C C . ILE A 1 106 ? 1.368 6.018 -1.728 1.00 98.38 106 ILE A C 1
ATOM 905 O O . ILE A 1 106 ? 0.846 5.792 -2.812 1.00 98.38 106 ILE A O 1
ATOM 909 N N . VAL A 1 107 ? 1.270 7.226 -1.181 1.00 97.56 107 VAL A N 1
ATOM 910 C CA . VAL A 1 107 ? 0.421 8.263 -1.787 1.00 97.56 107 VAL A CA 1
ATOM 911 C C . VAL A 1 107 ? 0.908 8.681 -3.188 1.00 97.56 107 VAL A C 1
ATOM 913 O O . VAL A 1 107 ? 0.088 8.901 -4.082 1.00 97.56 107 VAL A O 1
ATOM 916 N N . LYS A 1 108 ? 2.227 8.760 -3.417 1.00 96.19 108 LYS A N 1
ATOM 917 C CA . LYS A 1 108 ? 2.800 9.075 -4.740 1.00 96.19 108 LYS A CA 1
ATOM 918 C C . LYS A 1 108 ? 2.494 7.993 -5.776 1.00 96.19 108 LYS A C 1
ATOM 920 O O . LYS A 1 108 ? 2.050 8.328 -6.872 1.00 96.19 108 LYS A O 1
ATOM 925 N N . VAL A 1 109 ? 2.668 6.717 -5.424 1.00 96.75 109 VAL A N 1
ATOM 926 C CA . VAL A 1 109 ? 2.396 5.584 -6.322 1.00 96.75 109 VAL A CA 1
ATOM 927 C C . VAL A 1 109 ? 0.927 5.559 -6.735 1.00 96.75 109 VAL A C 1
ATOM 929 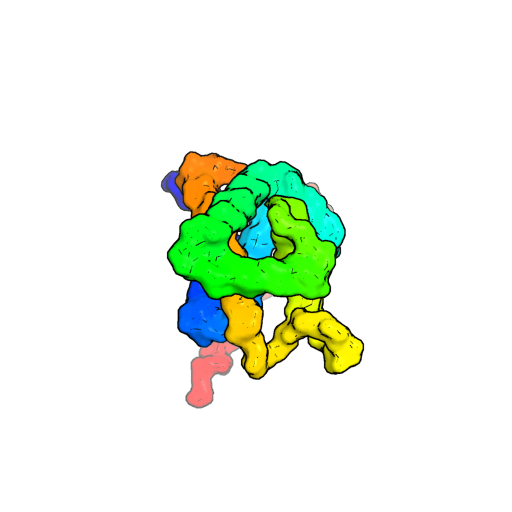O O . VAL A 1 109 ? 0.654 5.435 -7.925 1.00 96.75 109 VAL A O 1
ATOM 932 N N . ARG A 1 110 ? -0.019 5.801 -5.817 1.00 95.69 110 ARG A N 1
ATOM 933 C CA . ARG A 1 110 ? -1.442 5.968 -6.170 1.00 95.69 110 ARG A CA 1
ATOM 934 C C . ARG A 1 110 ? -1.659 7.050 -7.231 1.00 95.69 110 ARG A C 1
ATOM 936 O O . ARG A 1 110 ? -2.389 6.826 -8.193 1.00 95.69 110 ARG A O 1
ATOM 943 N N . GLY A 1 111 ? -1.014 8.209 -7.085 1.00 92.44 111 GLY A N 1
ATOM 944 C CA . GLY A 1 111 ? -1.079 9.281 -8.084 1.00 92.44 111 GLY A CA 1
ATOM 945 C C . GLY A 1 111 ? -0.506 8.867 -9.444 1.00 92.44 111 GLY A C 1
ATOM 946 O O . GLY A 1 111 ? -1.127 9.118 -10.473 1.00 92.44 111 GLY A O 1
ATOM 947 N N . ASN A 1 112 ? 0.644 8.192 -9.447 1.00 92.56 112 ASN A N 1
ATOM 948 C CA . ASN A 1 112 ? 1.301 7.716 -10.667 1.00 92.56 112 ASN A CA 1
ATOM 949 C C . ASN A 1 112 ? 0.487 6.632 -11.391 1.00 92.56 112 ASN A C 1
ATOM 951 O O . ASN A 1 112 ? 0.472 6.587 -12.616 1.00 92.56 112 ASN A O 1
ATOM 955 N N . LEU A 1 113 ? -0.196 5.757 -10.653 1.00 93.81 113 LEU A N 1
ATOM 956 C CA . LEU A 1 113 ? -1.028 4.714 -11.248 1.00 93.81 113 LEU A CA 1
ATOM 957 C C . LEU A 1 113 ? -2.297 5.295 -11.893 1.00 93.81 113 LEU A C 1
ATOM 959 O O . LEU A 1 113 ? -2.722 4.807 -12.933 1.00 93.81 113 LEU A O 1
ATOM 963 N N . HIS A 1 114 ? -2.889 6.350 -11.317 1.00 87.31 114 HIS A N 1
ATOM 964 C CA . HIS A 1 114 ? -4.116 6.965 -11.848 1.00 87.31 114 HIS A CA 1
ATOM 965 C C . HIS A 1 114 ? -3.912 7.869 -13.069 1.00 87.31 114 HIS A C 1
ATOM 967 O O . HIS A 1 114 ? -4.870 8.121 -13.799 1.00 87.31 114 HIS A O 1
ATOM 973 N N . HIS A 1 115 ? -2.704 8.389 -13.287 1.00 84.94 115 HIS A N 1
ATOM 974 C CA . HIS A 1 115 ? -2.432 9.352 -14.352 1.00 84.94 115 HIS A CA 1
ATOM 975 C C . HIS A 1 115 ? -1.422 8.792 -15.348 1.00 84.94 115 HIS A C 1
ATOM 977 O O . HIS A 1 115 ? -0.213 8.981 -15.204 1.00 84.94 115 HIS A O 1
ATOM 983 N N . PHE A 1 116 ? -1.927 8.119 -16.384 1.00 88.06 116 PHE A N 1
ATOM 984 C CA . PHE A 1 116 ? -1.080 7.640 -17.470 1.00 88.06 116 PHE A CA 1
ATOM 985 C C . PHE A 1 116 ? -0.633 8.789 -18.387 1.00 88.06 116 PHE A C 1
ATOM 987 O O . PHE A 1 116 ? -1.434 9.623 -18.804 1.00 88.06 116 PHE A O 1
ATOM 994 N N . SER A 1 117 ? 0.655 8.820 -18.726 1.00 88.12 117 SER A N 1
ATOM 995 C CA . SER A 1 117 ? 1.232 9.730 -19.711 1.00 88.12 117 SER A CA 1
ATOM 996 C C . SER A 1 117 ? 2.538 9.155 -20.245 1.00 88.12 117 SER A C 1
ATOM 998 O O . SER A 1 117 ? 3.479 8.935 -19.486 1.00 88.12 117 SER A O 1
ATOM 1000 N N . GLN A 1 118 ? 2.637 8.988 -21.563 1.00 88.38 118 GLN A N 1
ATOM 1001 C CA . GLN A 1 118 ? 3.871 8.527 -22.213 1.00 88.38 118 GLN A CA 1
ATOM 1002 C C . GLN A 1 118 ? 5.038 9.518 -22.075 1.00 88.38 118 GLN A C 1
ATOM 1004 O O . GLN A 1 118 ? 6.186 9.139 -22.265 1.00 88.38 118 GLN A O 1
ATOM 1009 N N . LYS A 1 119 ? 4.760 10.782 -21.728 1.00 89.12 119 LYS A N 1
ATOM 1010 C CA . LYS A 1 119 ? 5.780 11.827 -21.532 1.00 89.12 119 LYS A CA 1
ATOM 1011 C C . LYS A 1 119 ? 6.372 11.833 -20.119 1.00 89.12 119 LYS A C 1
ATOM 1013 O O . LYS A 1 119 ? 7.270 12.617 -19.832 1.00 89.12 119 LYS A O 1
ATOM 1018 N N . SER A 1 120 ? 5.827 11.025 -19.212 1.00 85.38 120 SER A N 1
ATOM 1019 C CA . SER A 1 120 ? 6.285 10.969 -17.827 1.00 85.38 120 SER A CA 1
ATOM 1020 C C . SER A 1 120 ? 7.579 10.170 -17.712 1.00 85.38 120 SER A C 1
ATOM 1022 O O . SER A 1 120 ? 7.675 9.063 -18.229 1.00 85.38 120 SER A O 1
ATOM 1024 N N . SER A 1 121 ? 8.540 10.682 -16.946 1.00 82.50 121 SER A N 1
ATOM 1025 C CA . SER A 1 121 ? 9.724 9.921 -16.526 1.00 82.50 121 SER A CA 1
ATOM 1026 C C . SER A 1 121 ? 9.450 8.982 -15.344 1.00 82.50 121 SER A C 1
ATOM 1028 O O . SER A 1 121 ? 10.330 8.232 -14.923 1.00 82.50 121 SER A O 1
ATOM 1030 N N . LYS A 1 122 ? 8.240 9.033 -14.773 1.00 86.31 122 LYS A N 1
ATOM 1031 C CA . LYS A 1 122 ? 7.859 8.218 -13.618 1.00 86.31 122 LYS A CA 1
ATOM 1032 C C . LYS A 1 122 ? 7.440 6.818 -14.031 1.00 86.31 122 LYS A C 1
ATOM 1034 O O . LYS A 1 122 ? 6.971 6.584 -15.141 1.00 86.31 122 LYS A O 1
ATOM 1039 N N . LYS A 1 123 ? 7.499 5.900 -13.070 1.00 88.38 123 LYS A N 1
ATOM 1040 C CA . LYS A 1 123 ? 6.957 4.556 -13.240 1.00 88.38 123 LYS A CA 1
ATOM 1041 C C . LYS A 1 123 ? 5.431 4.582 -13.141 1.00 88.38 123 LYS A C 1
ATOM 1043 O O . LYS A 1 123 ? 4.877 4.678 -12.047 1.00 88.38 123 LYS A O 1
ATOM 1048 N N . LEU A 1 124 ? 4.771 4.530 -14.295 1.00 91.75 124 LEU A N 1
ATOM 1049 C CA . LEU A 1 124 ? 3.313 4.540 -14.424 1.00 91.75 124 LEU A CA 1
ATOM 1050 C C . LEU A 1 124 ? 2.759 3.125 -14.595 1.00 91.75 124 LEU A C 1
ATOM 1052 O O . LEU A 1 124 ? 3.460 2.225 -15.055 1.00 91.75 124 LEU A O 1
ATOM 1056 N N . GLY A 1 125 ? 1.494 2.936 -14.236 1.00 92.00 125 GLY A N 1
ATOM 1057 C CA . GLY A 1 125 ? 0.798 1.669 -14.432 1.00 92.00 125 GLY A CA 1
ATOM 1058 C C . GLY A 1 125 ? 0.310 1.501 -15.868 1.00 92.00 125 GLY A C 1
ATOM 1059 O O . GLY A 1 125 ? -0.236 2.436 -16.448 1.00 92.00 125 GLY A O 1
ATOM 1060 N N . HIS A 1 126 ? 0.480 0.307 -16.434 1.00 91.88 126 HIS A N 1
ATOM 1061 C CA . HIS A 1 126 ? -0.147 -0.105 -17.689 1.00 91.88 126 HIS A CA 1
ATOM 1062 C C . HIS A 1 126 ? -0.356 -1.633 -17.715 1.00 91.88 126 HIS A C 1
ATOM 1064 O O . HIS A 1 126 ? 0.250 -2.355 -16.921 1.00 91.88 126 HIS A O 1
ATOM 1070 N N . PRO A 1 127 ? -1.183 -2.178 -18.629 1.00 92.50 127 PRO A N 1
ATOM 1071 C CA . PRO A 1 127 ? -1.525 -3.606 -18.622 1.00 92.50 127 PRO A CA 1
ATOM 1072 C C . PRO A 1 127 ? -0.316 -4.558 -18.642 1.00 92.50 127 PRO A C 1
ATOM 1074 O O . PRO A 1 127 ? -0.342 -5.606 -18.006 1.00 92.50 127 PRO A O 1
ATOM 1077 N N . PHE A 1 128 ? 0.770 -4.165 -19.312 1.00 94.62 128 PHE A N 1
ATOM 1078 C CA . PHE A 1 128 ? 1.972 -4.993 -19.475 1.00 94.62 128 PHE A CA 1
ATOM 1079 C C . PHE A 1 128 ? 3.016 -4.925 -18.343 1.00 94.62 128 PHE A C 1
ATOM 1081 O O . PHE A 1 128 ? 3.998 -5.658 -18.414 1.00 94.62 128 PHE A O 1
ATOM 1088 N N . ASN A 1 129 ? 2.852 -4.092 -17.305 1.00 95.50 129 ASN A N 1
ATOM 1089 C CA . ASN A 1 129 ? 3.844 -3.977 -16.219 1.00 95.50 129 ASN A CA 1
ATOM 1090 C C . ASN A 1 129 ? 3.299 -4.302 -14.823 1.00 95.50 129 ASN A C 1
ATOM 1092 O O . ASN A 1 129 ? 3.860 -3.859 -13.825 1.00 95.50 129 ASN A O 1
ATOM 1096 N N . GLN A 1 130 ? 2.256 -5.130 -14.722 1.00 97.31 130 GLN A N 1
ATOM 1097 C CA . GLN A 1 130 ? 1.680 -5.548 -13.434 1.00 97.31 130 GLN A CA 1
ATOM 1098 C C . GLN A 1 130 ? 2.754 -5.998 -12.434 1.00 97.31 130 GLN A C 1
ATOM 1100 O O . GLN A 1 130 ? 2.806 -5.509 -11.307 1.00 97.31 130 GLN A O 1
ATOM 1105 N N . LYS A 1 131 ? 3.654 -6.892 -12.863 1.00 97.44 131 LYS A N 1
ATOM 1106 C CA . LYS A 1 131 ? 4.705 -7.491 -12.022 1.00 97.44 131 LYS A CA 1
ATOM 1107 C C . LYS A 1 131 ? 5.609 -6.458 -11.348 1.00 97.44 131 LYS A C 1
ATOM 1109 O O . LYS A 1 131 ? 6.109 -6.695 -10.251 1.00 97.44 131 LYS A O 1
ATOM 1114 N N . ASP A 1 132 ? 5.779 -5.295 -11.960 1.00 96.62 132 ASP A N 1
ATOM 1115 C CA . ASP A 1 132 ? 6.592 -4.228 -11.396 1.00 96.62 132 ASP A CA 1
ATOM 1116 C C . ASP A 1 132 ? 6.012 -3.648 -10.104 1.00 96.62 132 ASP A C 1
ATOM 1118 O O . ASP A 1 132 ? 6.758 -3.139 -9.266 1.00 96.62 132 ASP A O 1
ATOM 1122 N N . PHE A 1 133 ? 4.693 -3.736 -9.935 1.00 98.06 133 PHE A N 1
ATOM 1123 C CA . PHE A 1 133 ? 3.963 -3.229 -8.778 1.00 98.06 133 PHE A CA 1
ATOM 1124 C C . PHE A 1 133 ? 3.676 -4.310 -7.728 1.00 98.06 133 PHE A C 1
ATOM 1126 O O . PHE A 1 133 ? 3.096 -3.997 -6.691 1.00 98.06 133 PHE A O 1
ATOM 1133 N N . GLU A 1 134 ? 4.149 -5.548 -7.925 1.00 98.25 134 GLU A N 1
ATOM 1134 C CA . GLU A 1 134 ? 3.990 -6.668 -6.982 1.00 98.25 134 GLU A CA 1
ATOM 1135 C C . GLU A 1 134 ? 4.419 -6.284 -5.558 1.00 98.25 134 GLU A C 1
ATOM 1137 O O . GLU A 1 134 ? 3.663 -6.459 -4.607 1.00 98.25 134 GLU A O 1
ATOM 1142 N N . THR A 1 135 ? 5.606 -5.688 -5.399 1.00 97.88 135 THR A N 1
ATOM 1143 C CA . THR A 1 135 ? 6.102 -5.257 -4.081 1.00 97.88 135 THR A CA 1
ATOM 1144 C C . THR A 1 135 ? 5.236 -4.162 -3.461 1.00 97.88 135 THR A C 1
ATOM 1146 O O . THR A 1 135 ? 5.059 -4.156 -2.247 1.00 97.88 135 THR A O 1
ATOM 1149 N N . MET A 1 136 ? 4.688 -3.247 -4.265 1.00 98.50 136 MET A N 1
ATOM 1150 C CA . MET A 1 136 ? 3.829 -2.175 -3.756 1.00 98.50 136 MET A CA 1
ATOM 1151 C C . MET A 1 136 ? 2.462 -2.709 -3.323 1.00 98.50 136 MET A C 1
ATOM 1153 O O . MET A 1 136 ? 1.950 -2.300 -2.282 1.00 98.50 136 MET A O 1
ATOM 1157 N N . ALA A 1 137 ? 1.895 -3.652 -4.076 1.00 98.62 137 ALA A N 1
ATOM 1158 C CA . ALA A 1 137 ? 0.673 -4.344 -3.689 1.00 98.62 137 ALA A CA 1
ATOM 1159 C C . ALA A 1 137 ? 0.891 -5.188 -2.422 1.00 98.62 137 ALA A C 1
ATOM 1161 O O . ALA A 1 137 ? 0.101 -5.110 -1.486 1.00 98.62 137 ALA A O 1
ATOM 1162 N N . PHE A 1 138 ? 2.010 -5.917 -2.342 1.00 98.44 138 PHE A N 1
ATOM 1163 C CA . PHE A 1 138 ? 2.370 -6.730 -1.177 1.00 98.44 138 PHE A CA 1
ATOM 1164 C C . PHE A 1 138 ? 2.616 -5.880 0.080 1.00 98.44 138 PHE A C 1
ATOM 1166 O O . PHE A 1 138 ? 2.208 -6.257 1.181 1.00 98.44 138 PHE A O 1
ATOM 1173 N N . LEU A 1 139 ? 3.233 -4.703 -0.083 1.00 98.50 139 LEU A N 1
ATOM 1174 C CA . LEU A 1 139 ? 3.397 -3.709 0.978 1.00 98.50 139 LEU A CA 1
ATOM 1175 C C . LEU A 1 139 ? 2.035 -3.286 1.542 1.00 98.50 139 LEU A C 1
ATOM 1177 O O . LEU A 1 139 ? 1.824 -3.369 2.751 1.00 98.50 139 LEU A O 1
ATOM 1181 N N . LEU A 1 140 ? 1.105 -2.863 0.679 1.00 98.62 140 LEU A N 1
ATOM 1182 C CA . LEU A 1 140 ? -0.227 -2.446 1.115 1.00 98.62 140 LEU A CA 1
ATOM 1183 C C . LEU A 1 140 ? -1.023 -3.594 1.739 1.00 98.62 140 LEU A C 1
ATOM 1185 O O . LEU A 1 140 ? -1.627 -3.393 2.791 1.00 98.62 140 LEU A O 1
ATOM 1189 N N . MET A 1 141 ? -0.969 -4.795 1.161 1.00 98.56 141 MET A N 1
ATOM 1190 C CA . MET A 1 141 ? -1.606 -5.985 1.730 1.00 98.56 141 MET A CA 1
ATOM 1191 C C . MET A 1 141 ? -1.110 -6.253 3.157 1.00 98.56 141 MET A C 1
ATOM 1193 O O . MET A 1 141 ? -1.911 -6.445 4.069 1.00 98.56 141 MET A O 1
ATOM 1197 N N . SER A 1 142 ? 0.208 -6.193 3.370 1.00 97.75 142 SER A N 1
ATOM 1198 C CA . SER A 1 142 ? 0.836 -6.414 4.680 1.00 97.75 142 SER A CA 1
ATOM 1199 C C . SER A 1 142 ? 0.396 -5.377 5.722 1.00 97.75 142 SER A C 1
ATOM 1201 O O . SER A 1 142 ? 0.135 -5.725 6.877 1.00 97.75 142 SER A O 1
ATOM 1203 N N . ILE A 1 143 ? 0.261 -4.110 5.315 1.00 98.31 143 ILE A N 1
ATOM 1204 C CA . ILE A 1 143 ? -0.257 -3.028 6.167 1.00 98.31 143 ILE A CA 1
ATOM 1205 C C . ILE A 1 143 ? -1.746 -3.250 6.483 1.00 98.31 143 ILE A C 1
ATOM 1207 O O . ILE A 1 143 ? -2.159 -3.092 7.635 1.00 98.31 143 ILE A O 1
ATOM 1211 N N . CYS A 1 144 ? -2.553 -3.656 5.497 1.00 97.81 144 CYS A N 1
ATOM 1212 C CA . CYS A 1 144 ? -3.973 -3.961 5.695 1.00 97.81 144 CYS A CA 1
ATOM 1213 C C . CYS A 1 144 ? -4.161 -5.093 6.710 1.00 97.81 144 CYS A C 1
ATOM 1215 O O . CYS A 1 144 ? -4.930 -4.940 7.651 1.00 97.81 144 CYS A O 1
ATOM 1217 N N . VAL A 1 145 ? -3.392 -6.181 6.605 1.00 95.69 145 VAL A N 1
ATOM 1218 C CA . VAL A 1 145 ? -3.430 -7.290 7.576 1.00 95.69 145 VAL A CA 1
ATOM 1219 C C . VAL A 1 145 ? -3.144 -6.801 9.000 1.00 95.69 145 VAL A C 1
ATOM 1221 O O . VAL A 1 145 ? -3.863 -7.145 9.935 1.00 95.69 145 VAL A O 1
ATOM 1224 N N . LYS A 1 146 ? -2.115 -5.967 9.182 1.00 94.88 146 LYS A N 1
ATOM 1225 C CA . LYS A 1 146 ? -1.709 -5.458 10.507 1.00 94.88 146 LYS A CA 1
ATOM 1226 C C . LYS A 1 146 ? -2.685 -4.460 11.116 1.00 94.88 146 LYS A C 1
ATOM 1228 O O . LYS A 1 146 ? -2.778 -4.356 12.335 1.00 94.88 146 LYS A O 1
ATOM 1233 N N . THR A 1 147 ? -3.370 -3.688 10.281 1.00 94.06 147 THR A N 1
ATOM 1234 C CA . THR A 1 147 ? -4.427 -2.785 10.750 1.00 94.06 147 THR A CA 1
ATOM 1235 C C . THR A 1 147 ? -5.692 -3.575 11.071 1.00 94.06 147 THR A C 1
ATOM 1237 O O . THR A 1 147 ? -6.256 -3.380 12.144 1.00 94.06 147 THR A O 1
ATOM 1240 N N . TYR A 1 148 ? -6.067 -4.534 10.219 1.00 88.44 148 TYR A N 1
ATOM 1241 C CA . TYR A 1 148 ? -7.210 -5.426 10.409 1.00 88.44 148 TYR A CA 1
ATOM 1242 C C . TYR A 1 148 ? -7.184 -6.143 11.762 1.00 88.44 148 TYR A C 1
ATOM 1244 O O . TYR A 1 148 ? -8.171 -6.082 12.493 1.00 88.44 148 TYR A O 1
ATOM 1252 N N . THR A 1 149 ? -6.054 -6.755 12.140 1.00 82.00 149 THR A N 1
ATOM 1253 C CA . THR A 1 149 ? -5.945 -7.493 13.413 1.00 82.00 149 THR A CA 1
ATOM 1254 C C . THR A 1 149 ? -6.275 -6.629 14.628 1.00 82.00 149 THR A C 1
ATOM 1256 O O . THR A 1 149 ? -6.897 -7.104 15.573 1.00 82.00 149 THR A O 1
ATOM 1259 N N . ARG A 1 150 ? -5.940 -5.338 14.585 1.00 81.88 150 ARG A N 1
ATOM 1260 C CA . ARG A 1 150 ? -6.270 -4.377 15.646 1.00 81.88 150 ARG A CA 1
ATOM 1261 C C . ARG A 1 150 ? -7.716 -3.908 15.623 1.00 81.88 150 ARG A C 1
ATOM 1263 O O . ARG A 1 150 ? -8.334 -3.731 16.667 1.00 81.88 150 ARG A O 1
ATOM 1270 N N . LEU A 1 151 ? -8.288 -3.745 14.434 1.00 82.94 151 LEU A N 1
ATOM 1271 C CA . LEU A 1 151 ? -9.706 -3.407 14.301 1.00 82.94 151 LEU A CA 1
ATOM 1272 C C . LEU A 1 151 ? -10.587 -4.528 14.871 1.00 82.94 151 LEU A C 1
ATOM 1274 O O . LEU A 1 151 ? -11.601 -4.266 15.517 1.00 82.94 151 LEU A O 1
ATOM 1278 N N . THR A 1 152 ? -10.163 -5.786 14.716 1.00 74.81 152 THR A N 1
ATOM 1279 C CA . THR A 1 152 ? -10.878 -6.935 15.285 1.00 74.81 152 THR A CA 1
ATOM 1280 C C . THR A 1 152 ? -10.755 -7.062 16.805 1.00 74.81 152 THR A C 1
ATOM 1282 O O . THR A 1 152 ? -11.620 -7.686 17.415 1.00 74.81 152 THR A O 1
ATOM 1285 N N . THR A 1 153 ? -9.760 -6.427 17.439 1.00 75.81 153 THR A N 1
ATOM 1286 C CA . THR A 1 153 ? -9.644 -6.359 18.910 1.00 75.81 153 THR A CA 1
ATOM 1287 C C . THR A 1 153 ? -10.447 -5.208 19.526 1.00 75.81 153 THR A C 1
ATOM 1289 O O . THR A 1 153 ? -10.383 -4.997 20.733 1.00 75.81 153 THR A O 1
ATOM 1292 N N . GLY A 1 154 ? -11.228 -4.471 18.724 1.00 66.56 154 GLY A N 1
ATOM 1293 C CA . GLY A 1 154 ? -12.092 -3.382 19.189 1.00 66.56 154 GLY A CA 1
ATOM 1294 C C . GLY A 1 154 ? -11.436 -1.998 19.191 1.00 66.56 154 GLY A C 1
ATOM 1295 O O . GLY A 1 154 ? -12.088 -1.024 19.573 1.00 66.56 154 GLY A O 1
ATOM 1296 N N . GLU A 1 155 ? -10.183 -1.877 18.736 1.00 72.31 155 GLU A N 1
ATOM 1297 C CA . GLU A 1 155 ? -9.578 -0.566 18.500 1.00 72.31 155 GLU A CA 1
ATOM 1298 C C . GLU A 1 155 ? -10.292 0.127 17.338 1.00 72.31 155 GLU A C 1
ATOM 1300 O O . GLU A 1 155 ? -10.510 -0.455 16.274 1.00 72.31 155 GLU A O 1
ATOM 1305 N N . LYS A 1 156 ? -10.655 1.394 17.532 1.00 66.31 156 LYS A N 1
ATOM 1306 C CA . LYS A 1 156 ? -11.266 2.199 16.477 1.00 66.31 156 LYS A CA 1
ATOM 1307 C C . LYS A 1 156 ? -10.173 2.840 15.621 1.00 66.31 156 LYS A C 1
ATOM 1309 O O . LYS A 1 156 ? -9.201 3.353 16.181 1.00 66.31 156 LYS A O 1
ATOM 1314 N N . PRO A 1 157 ? -10.334 2.888 14.287 1.00 74.31 157 PRO A N 1
ATOM 1315 C CA . PRO A 1 157 ? -9.464 3.703 13.456 1.00 74.31 157 PRO A CA 1
ATOM 1316 C C . PRO A 1 157 ? -9.582 5.170 13.892 1.00 74.31 157 PRO A C 1
ATOM 1318 O O . PRO A 1 157 ? -10.579 5.576 14.496 1.00 74.31 157 PRO A O 1
ATOM 1321 N N . CYS A 1 158 ? -8.571 5.978 13.556 1.00 61.06 158 CYS A N 1
ATOM 1322 C CA . CYS A 1 158 ? -8.454 7.389 13.957 1.00 61.06 158 CYS A CA 1
ATOM 1323 C C . CYS A 1 158 ? -9.704 8.240 13.632 1.00 61.06 158 CYS A C 1
ATOM 1325 O O . CYS A 1 158 ? -9.852 9.345 14.153 1.00 61.06 158 CYS A O 1
ATOM 1327 N N . TYR A 1 159 ? -10.611 7.741 12.790 1.00 58.22 159 TYR A N 1
ATOM 1328 C CA . TYR A 1 159 ? -11.867 8.393 12.483 1.00 58.22 159 TYR A CA 1
ATOM 1329 C C . TYR A 1 159 ? -13.017 7.396 12.302 1.00 58.22 159 TYR A C 1
ATOM 1331 O O . TYR A 1 159 ? -13.369 7.024 11.189 1.00 58.22 159 TYR A O 1
ATOM 1339 N N . VAL A 1 160 ? -13.678 7.010 13.394 1.00 49.38 160 VAL A N 1
ATOM 1340 C CA . VAL A 1 160 ? -15.054 6.504 13.296 1.00 49.38 160 VAL A CA 1
ATOM 1341 C C . VAL A 1 160 ? -15.986 7.701 13.422 1.00 49.38 160 VAL A C 1
ATOM 1343 O O . VAL A 1 160 ? -16.448 8.032 14.516 1.00 49.38 160 VAL A O 1
ATOM 1346 N N . ARG A 1 161 ? -16.300 8.365 12.301 1.00 47.91 161 ARG A N 1
ATOM 1347 C CA . ARG A 1 161 ? -17.586 9.068 12.231 1.00 47.91 161 ARG A CA 1
ATOM 1348 C C . ARG A 1 161 ? -18.635 7.968 12.226 1.00 47.91 161 ARG A C 1
ATOM 1350 O O . ARG A 1 161 ? -18.899 7.359 11.198 1.00 47.91 161 ARG A O 1
ATOM 1357 N N . CYS A 1 162 ? -19.189 7.688 13.402 1.00 39.88 162 CYS A N 1
ATOM 1358 C CA . CYS A 1 162 ? -20.417 6.922 13.522 1.00 39.88 162 CYS A CA 1
ATOM 1359 C C . CYS A 1 162 ? -21.387 7.481 12.472 1.00 39.88 162 CYS A C 1
ATOM 1361 O O . CYS A 1 162 ? -21.653 8.689 12.483 1.00 39.88 162 CYS A O 1
ATOM 1363 N N . ILE A 1 163 ? -21.828 6.653 11.520 1.00 43.62 163 ILE A N 1
ATOM 1364 C CA . ILE A 1 163 ? -22.831 7.027 10.522 1.00 43.62 163 ILE A CA 1
ATOM 1365 C C . ILE A 1 163 ? -24.142 7.245 11.289 1.00 43.62 163 ILE A C 1
ATOM 1367 O O . ILE A 1 163 ? -25.025 6.405 11.345 1.00 43.62 163 ILE A O 1
ATOM 1371 N N . ARG A 1 164 ? -24.274 8.407 11.932 1.00 38.41 164 ARG A N 1
ATOM 1372 C CA . ARG A 1 164 ? -25.549 8.988 12.343 1.00 38.41 164 ARG A CA 1
ATOM 1373 C C . ARG A 1 164 ? -26.043 9.840 11.184 1.00 38.41 164 ARG A C 1
ATOM 1375 O O . ARG A 1 164 ? -26.047 11.065 11.238 1.00 38.41 164 ARG A O 1
ATOM 1382 N N . ARG A 1 165 ? -26.428 9.185 10.096 1.00 39.56 165 ARG A N 1
ATOM 1383 C CA . ARG A 1 165 ? -27.275 9.787 9.066 1.00 39.56 165 ARG A CA 1
ATOM 1384 C C . ARG A 1 165 ? -28.311 8.753 8.686 1.00 39.56 165 ARG A C 1
ATOM 1386 O O . ARG A 1 165 ? -28.076 8.021 7.744 1.00 39.56 165 ARG A O 1
ATOM 1393 N N . LEU A 1 166 ? -29.396 8.690 9.465 1.00 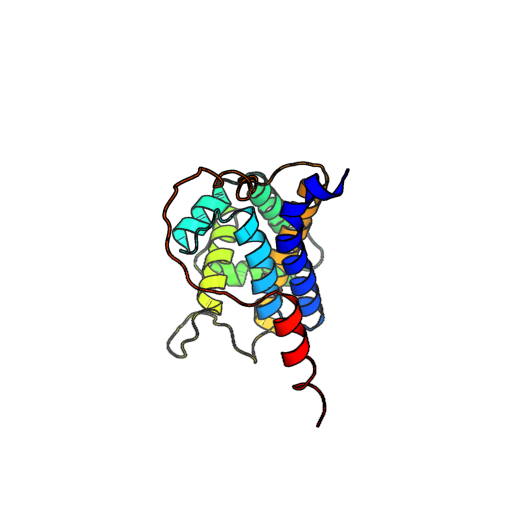37.22 166 LEU A N 1
ATOM 1394 C CA . LEU A 1 166 ? -30.723 8.259 8.995 1.00 37.22 166 LEU A CA 1
ATOM 1395 C C . LEU A 1 166 ? -31.886 8.508 9.990 1.00 37.22 166 LEU A C 1
ATOM 1397 O O . LEU A 1 166 ? -32.980 8.021 9.746 1.00 37.22 166 LEU A O 1
ATOM 1401 N N . THR A 1 167 ? -31.736 9.291 11.074 1.00 33.53 167 THR A N 1
ATOM 1402 C CA . THR A 1 167 ? -32.859 9.505 12.030 1.00 33.53 167 THR A CA 1
ATOM 1403 C C . THR A 1 167 ? -33.121 10.942 12.498 1.00 33.53 167 THR A C 1
ATOM 1405 O O . THR A 1 167 ? -33.804 11.133 13.497 1.00 33.53 167 THR A O 1
ATOM 1408 N N . GLN A 1 168 ? -32.677 11.984 11.782 1.00 34.88 168 GLN A N 1
ATOM 1409 C CA . GLN A 1 168 ? -33.135 13.360 12.063 1.00 34.88 168 GLN A CA 1
ATOM 1410 C C . GLN A 1 168 ? -33.366 14.172 10.782 1.00 34.88 168 GLN A C 1
ATOM 1412 O O . GLN A 1 168 ? -32.594 15.058 10.439 1.00 34.88 168 GLN A O 1
ATOM 1417 N N . SER A 1 169 ? -34.451 13.859 10.072 1.00 33.97 169 SER A N 1
ATOM 1418 C CA . SER A 1 169 ? -35.083 14.769 9.101 1.00 33.97 169 SER A CA 1
ATOM 1419 C C . SER A 1 169 ? -36.589 14.489 8.943 1.00 33.97 169 SER A C 1
ATOM 1421 O O . SER A 1 169 ? -37.172 14.739 7.894 1.00 33.97 169 SER A O 1
ATOM 1423 N N . LEU A 1 170 ? -37.249 13.998 9.996 1.00 34.28 170 LEU A N 1
ATOM 1424 C CA . LEU A 1 170 ? -38.698 14.147 10.153 1.00 34.28 170 LEU A CA 1
ATOM 1425 C C . LEU A 1 170 ? -38.941 15.320 11.105 1.00 34.28 170 LEU A C 1
ATOM 1427 O O . LEU A 1 170 ? -39.329 15.151 12.256 1.00 34.28 170 LEU A O 1
ATOM 1431 N N . ARG A 1 171 ? -38.641 16.534 10.636 1.00 33.31 171 ARG A N 1
ATOM 1432 C CA . ARG A 1 171 ? -39.289 17.734 11.166 1.00 33.31 171 ARG A CA 1
ATOM 1433 C C . ARG A 1 171 ? -40.268 18.198 10.106 1.00 33.31 171 ARG A C 1
ATOM 1435 O O . ARG A 1 171 ? -39.874 18.634 9.032 1.00 33.31 171 ARG A O 1
ATOM 1442 N N . PHE A 1 172 ? -41.538 18.017 10.445 1.00 38.06 172 PHE A N 1
ATOM 1443 C CA . PHE A 1 172 ? -42.710 18.572 9.794 1.00 38.06 172 PHE A CA 1
ATOM 1444 C C . PHE A 1 172 ? -42.435 19.971 9.237 1.00 38.06 172 PHE A C 1
ATOM 1446 O O . PHE A 1 172 ? -42.173 20.900 9.997 1.00 38.06 172 PHE A O 1
ATOM 1453 N N . HIS A 1 173 ? -42.548 20.119 7.921 1.00 30.38 173 HIS A N 1
ATOM 1454 C CA . HIS A 1 173 ? -42.981 21.361 7.299 1.00 30.38 173 HIS A CA 1
ATOM 1455 C C . HIS A 1 173 ? -44.115 21.005 6.346 1.00 30.38 173 HIS A C 1
ATOM 1457 O O . HIS A 1 173 ? -43.939 20.335 5.331 1.00 30.38 173 HIS A O 1
ATOM 1463 N N . SER A 1 174 ? -45.310 21.411 6.756 1.00 39.09 174 SER A N 1
ATOM 1464 C CA . SER A 1 174 ? -46.523 21.411 5.963 1.00 39.09 174 SER A CA 1
ATOM 1465 C C . SER A 1 174 ? -46.318 22.252 4.707 1.00 39.09 174 SER A C 1
ATOM 1467 O O . SER A 1 174 ? -46.191 23.473 4.793 1.00 39.09 174 SER A O 1
ATOM 1469 N N . TYR A 1 175 ? -46.364 21.620 3.538 1.00 28.61 175 TYR A N 1
ATOM 1470 C CA . TYR A 1 175 ? -46.730 22.319 2.315 1.00 28.61 175 TYR A CA 1
ATOM 1471 C C . TYR A 1 175 ? -47.534 21.383 1.413 1.00 28.61 175 TYR A C 1
ATOM 1473 O O . TYR A 1 175 ? -47.031 20.389 0.896 1.00 28.61 175 TYR A O 1
ATOM 1481 N N . ARG A 1 176 ? -48.827 21.697 1.269 1.00 35.44 176 ARG A N 1
ATOM 1482 C CA . ARG A 1 176 ? -49.717 21.108 0.266 1.00 35.44 176 ARG A CA 1
ATOM 1483 C C . ARG A 1 176 ? -49.143 21.387 -1.122 1.00 35.44 176 ARG A C 1
ATOM 1485 O O . ARG A 1 176 ? -48.983 22.553 -1.469 1.00 35.44 176 ARG A O 1
ATOM 1492 N N . ARG A 1 177 ? -48.981 20.350 -1.943 1.00 31.73 177 ARG A N 1
ATOM 1493 C CA . ARG A 1 177 ? -49.357 20.371 -3.365 1.00 31.73 177 ARG A CA 1
ATOM 1494 C C . ARG A 1 177 ? -49.521 18.943 -3.878 1.00 31.73 177 ARG A C 1
ATOM 1496 O O . ARG A 1 177 ? -48.646 18.100 -3.735 1.00 31.73 177 ARG A O 1
ATOM 1503 N N . SER A 1 178 ? -50.700 18.711 -4.428 1.00 39.28 178 SER A N 1
ATOM 1504 C CA . SER A 1 178 ? -51.188 17.502 -5.074 1.00 39.28 178 SER A CA 1
ATOM 1505 C C . SER A 1 178 ? -50.393 17.165 -6.333 1.00 39.28 178 SER A C 1
ATOM 1507 O O . SER A 1 178 ? -50.403 17.948 -7.278 1.00 39.28 178 SER A O 1
ATOM 1509 N N . THR A 1 179 ? -49.794 15.978 -6.368 1.00 35.59 179 THR A N 1
ATOM 1510 C CA . THR A 1 179 ? -49.593 15.183 -7.590 1.00 35.59 179 THR A CA 1
ATOM 1511 C C . THR A 1 179 ? -49.688 13.709 -7.186 1.00 35.59 179 THR A C 1
ATOM 1513 O O . THR A 1 179 ? -49.048 13.289 -6.224 1.00 35.59 179 THR A O 1
ATOM 1516 N N . GLN A 1 180 ? -50.577 12.956 -7.838 1.00 41.19 180 GLN A N 1
ATOM 1517 C CA . GLN A 1 180 ? -50.693 11.505 -7.677 1.00 41.19 180 GLN A CA 1
ATOM 1518 C C . GLN A 1 180 ? -49.381 10.855 -8.128 1.00 41.19 180 GLN A C 1
ATOM 1520 O O . GLN A 1 180 ? -48.909 11.131 -9.228 1.00 41.19 180 GLN A O 1
ATOM 1525 N N . ILE A 1 181 ? -48.796 10.013 -7.277 1.00 39.72 181 ILE A N 1
ATOM 1526 C CA . ILE A 1 181 ? -47.668 9.145 -7.620 1.00 39.72 181 ILE A CA 1
ATOM 1527 C C . ILE A 1 181 ? -48.123 7.716 -7.326 1.00 39.72 181 ILE A C 1
ATOM 1529 O O . ILE A 1 181 ? -48.604 7.428 -6.228 1.00 39.72 181 ILE A O 1
ATOM 1533 N N . ASP A 1 182 ? -48.022 6.868 -8.346 1.00 40.53 182 ASP A N 1
ATOM 1534 C CA . ASP A 1 182 ? -48.540 5.503 -8.384 1.00 40.53 182 ASP A CA 1
ATOM 1535 C C . ASP A 1 182 ? -47.966 4.592 -7.292 1.00 40.53 182 ASP A C 1
ATOM 1537 O O . ASP A 1 182 ? -46.827 4.732 -6.838 1.00 40.53 182 ASP A O 1
ATOM 1541 N N . SER A 1 183 ? -48.780 3.620 -6.873 1.00 40.88 183 SER A N 1
ATOM 1542 C CA . SER A 1 183 ? -48.437 2.709 -5.784 1.00 40.88 183 SER A CA 1
ATOM 1543 C C . SER A 1 183 ? -47.277 1.753 -6.143 1.00 40.88 183 SER A C 1
ATOM 1545 O O . SER A 1 183 ? -47.192 1.299 -7.290 1.00 40.88 183 SER A O 1
ATOM 1547 N N . PRO A 1 184 ? -46.437 1.355 -5.164 1.00 40.25 184 PRO A N 1
ATOM 1548 C CA . PRO A 1 184 ? -45.232 0.533 -5.365 1.00 40.25 184 PRO A CA 1
ATOM 1549 C C . PRO A 1 184 ? -45.433 -0.833 -6.045 1.00 40.25 184 PRO A C 1
ATOM 1551 O O . PRO A 1 184 ? -44.462 -1.437 -6.498 1.00 40.25 184 PRO A O 1
ATOM 1554 N N . SER A 1 185 ? -46.667 -1.329 -6.146 1.00 45.34 185 SER A N 1
ATOM 1555 C CA . SER A 1 185 ? -46.996 -2.595 -6.813 1.00 45.34 185 SER A CA 1
ATOM 1556 C C . SER A 1 185 ? -46.944 -2.521 -8.345 1.00 45.34 185 SER A C 1
ATOM 1558 O O . SER A 1 185 ? -46.809 -3.557 -8.990 1.00 45.34 185 SER A O 1
ATOM 1560 N N . GLN A 1 186 ? -46.982 -1.326 -8.949 1.00 44.84 186 GLN A N 1
ATOM 1561 C CA . GLN A 1 186 ? -46.938 -1.178 -10.412 1.00 44.84 186 GLN A CA 1
ATOM 1562 C C . GLN A 1 186 ? -45.522 -1.052 -10.995 1.00 44.84 186 GLN A C 1
ATOM 1564 O O . GLN A 1 186 ? -45.320 -1.291 -12.186 1.00 44.84 186 GLN A O 1
ATOM 1569 N N . VAL A 1 187 ? -44.519 -0.745 -10.167 1.00 48.56 187 VAL A N 1
ATOM 1570 C CA . VAL A 1 187 ? -43.115 -0.631 -10.605 1.00 48.56 187 VAL A CA 1
ATOM 1571 C C . VAL A 1 187 ? -42.472 -2.013 -10.787 1.00 48.56 187 VAL A C 1
ATOM 1573 O O . VAL A 1 187 ? -41.677 -2.215 -11.703 1.00 48.56 187 VAL A O 1
ATOM 1576 N N . TRP A 1 188 ? -42.879 -3.001 -9.985 1.00 40.84 188 TRP A N 1
ATOM 1577 C CA . TRP A 1 188 ? -42.338 -4.365 -10.035 1.00 40.84 188 TRP A CA 1
ATOM 1578 C C . TRP A 1 188 ? -42.764 -5.171 -11.271 1.00 40.84 188 TRP A C 1
ATOM 1580 O O . TRP A 1 188 ? -42.001 -6.010 -11.741 1.00 40.84 188 TRP A O 1
ATOM 1590 N N . LEU A 1 189 ? -43.924 -4.875 -11.867 1.00 39.53 189 LEU A N 1
ATOM 1591 C CA . LEU A 1 189 ? -44.400 -5.564 -13.075 1.00 39.53 189 LEU A CA 1
ATOM 1592 C C . LEU A 1 189 ? -43.708 -5.098 -14.368 1.00 39.53 189 LEU A C 1
ATOM 1594 O O . LEU A 1 189 ? -43.740 -5.813 -15.365 1.00 39.53 189 LEU A O 1
ATOM 1598 N N . ARG A 1 190 ? -43.039 -3.936 -14.371 1.00 43.72 190 ARG A N 1
ATOM 1599 C CA . ARG A 1 190 ? -42.318 -3.431 -15.557 1.00 43.72 190 ARG A CA 1
ATOM 1600 C C . ARG A 1 190 ? -40.869 -3.914 -15.661 1.00 43.72 190 ARG A C 1
ATOM 1602 O O . ARG A 1 190 ? -40.300 -3.845 -16.743 1.00 43.72 190 ARG A O 1
ATOM 1609 N N . LEU A 1 191 ? -40.287 -4.437 -14.580 1.00 38.06 191 LEU A N 1
ATOM 1610 C CA . LEU A 1 191 ? -38.908 -4.948 -14.569 1.00 38.06 191 LEU A CA 1
ATOM 1611 C C . LEU A 1 191 ? -38.796 -6.443 -14.915 1.00 38.06 191 LEU A C 1
ATOM 1613 O O . LEU A 1 191 ? -37.714 -6.899 -15.267 1.00 38.06 191 LEU A O 1
ATOM 1617 N N . ILE A 1 192 ? -39.901 -7.194 -14.884 1.00 46.69 192 ILE A N 1
ATOM 1618 C CA . ILE A 1 192 ? -39.916 -8.632 -15.212 1.00 46.69 192 ILE A CA 1
ATOM 1619 C C . ILE A 1 192 ? -39.961 -8.886 -16.735 1.00 46.69 192 ILE A C 1
ATOM 1621 O O . ILE A 1 192 ? -39.504 -9.926 -17.191 1.00 46.69 192 ILE A O 1
ATOM 1625 N N . ASN A 1 193 ? -40.387 -7.913 -17.549 1.00 44.56 193 ASN A N 1
ATOM 1626 C CA . ASN A 1 193 ? -40.489 -8.061 -19.012 1.00 44.56 193 ASN A CA 1
ATOM 1627 C C . ASN A 1 193 ? -39.244 -7.599 -19.801 1.00 44.56 193 ASN A C 1
ATOM 1629 O O . ASN A 1 193 ? -39.328 -7.420 -21.011 1.00 44.56 193 ASN A O 1
ATOM 1633 N N . PHE A 1 194 ? -38.097 -7.384 -19.145 1.00 43.25 194 PHE A N 1
ATOM 1634 C CA . PHE A 1 194 ? -36.847 -6.972 -19.814 1.00 43.25 194 PHE A CA 1
ATOM 1635 C C . PHE A 1 194 ? -35.722 -8.018 -19.741 1.00 43.25 194 PHE A C 1
ATOM 1637 O O . PHE A 1 194 ? -34.614 -7.774 -20.213 1.00 43.25 194 PHE A O 1
ATOM 1644 N N . VAL A 1 195 ? -35.998 -9.194 -19.170 1.00 41.19 195 VAL A N 1
ATOM 1645 C CA . VAL A 1 195 ? -35.052 -10.315 -19.086 1.00 41.19 195 VAL A CA 1
ATOM 1646 C C . VAL A 1 195 ? -35.761 -11.583 -19.553 1.00 41.19 195 VAL A C 1
ATOM 1648 O O . VAL A 1 195 ? -36.191 -12.382 -18.733 1.00 41.19 195 VAL A O 1
ATOM 1651 N N . ASN A 1 196 ? -35.967 -11.690 -20.867 1.00 37.78 196 ASN A N 1
ATOM 1652 C CA . ASN A 1 196 ? -36.061 -12.933 -21.648 1.00 37.78 196 ASN A CA 1
ATOM 1653 C C . ASN A 1 196 ? -36.425 -12.561 -23.098 1.00 37.78 196 ASN A C 1
ATOM 1655 O O . ASN A 1 196 ? -37.569 -12.166 -23.327 1.00 37.78 196 ASN A O 1
ATOM 1659 N N . PRO A 1 197 ? -35.489 -12.621 -24.063 1.00 45.62 197 PRO A N 1
ATOM 1660 C CA . PRO A 1 197 ? -35.864 -12.802 -25.460 1.00 45.62 197 PRO A CA 1
ATOM 1661 C C . PRO A 1 197 ? -36.397 -14.221 -25.706 1.00 45.62 197 PRO A C 1
ATOM 1663 O O . PRO A 1 197 ? -35.911 -15.164 -25.037 1.00 45.62 197 PRO A O 1
#

Secondary structure (DSSP, 8-state):
--TGGGGGGHHHHHHHHHHHHHHHTT-HHHHHHHHHHHHHHHHSTT--SHHHHHHHHHH-HHHHHHHHHHHHHHHHSS-HHHHHHHHHHHHHTT--SSHHHHHHHHHHHHHHHH---TT--S----GGGGGGGHHHHHHHHHHHHHHHHHHHTTPPPS-------SSS---------------TTTTHHHHGGGS--

Foldseek 3Di:
DCCLLCVLCPQLVVLLVQLVVCLVVLQLLSNLVSLVVSCCSQQVPPDDDLVSSLVSCVVWPLLLVLLVVLLVCCVPPPPVPLVVLLVVLLVQQVFDSHSSRSSSSSSVLVVQAVDDDPPDPHDYDDPPCSVSNSSVSVSSSSSSVSSVVVVVVVDGRPDDPPPPPDPPDPDDDDDDDDDDDDDPVVVVVVVVVPPDD

Radius of gyration: 22.04 Å; chains: 1; bounding box: 66×36×45 Å

Sequence (197 aa):
MKKEIYEHLIIPLSFYQEGRNEFELKRYINAYYNFYFYLEDLYGNGKTKNYQIRREFLKSNQLKEAVSKTIEEFKNGPSKKHYKNLKSFLKLESCSYDIEGVISLIVKVRGNLHHFSQKSSKKLGHPFNQKDFETMAFLLMSICVKTYTRLTTGEKPCYVRCIRRLTQSLRFHSYRRSTQIDSPSQVWLRLINFVNP

pLDDT: mean 82.41, std 22.62, range [28.61, 98.75]

Organism: NCBI:txid1122956